Protein AF-A0A3C1GQN6-F1 (afdb_monomer)

Solvent-accessible surface area (backbone atoms only — not comparable to full-atom values): 10286 Å² total; per-residue (Å²): 132,85,80,75,77,72,62,65,29,37,38,41,49,55,57,53,68,38,64,49,98,84,69,44,76,40,70,24,60,49,24,45,33,30,44,54,45,51,51,55,47,33,75,78,51,83,49,51,42,34,28,26,13,59,45,19,52,46,48,48,50,54,38,44,76,71,75,47,78,82,68,42,66,30,19,59,24,88,48,62,57,24,31,24,43,48,45,46,71,74,45,96,59,57,34,24,35,37,31,34,38,72,59,52,39,68,46,42,46,50,34,21,46,78,49,61,22,44,63,46,85,43,67,17,64,66,79,66,70,87,43,92,92,37,66,72,44,42,50,53,52,49,54,50,42,52,50,36,52,53,53,37,51,38,53,70,79,54,61,66,90,84,49,71,55,69,86,78,51,52,74,64,49,32,61,46,61,84,65,77,57,70,82,82,78,131

Foldseek 3Di:
DPDPDDAQEEEFEAPDWDADPVRATAHDPQSVLLLVLRLVVCVVPPHAYEYFELCRQRSVLVNVVVVDDNHHYFNQDDDLLQRLQSSVLRDVAQEHAYEGAPLLVVQNQVSNVVSNYHYDYRHGDDSADDDPVDVVSVVVVVVSNVVSVVVSVCCVPPNDPPRDHNVVADNVSRVDRPDHDDNPDD

Nearest PDB structures (foldseek):
  3h0e-assembly1_A  TM=4.592E-01  e=2.647E+00  Homo sapiens
  5hfj-assembly1_A  TM=4.038E-01  e=4.747E+00  Helicobacter pylori 26695
  3mii-assembly1_B  TM=2.517E-01  e=2.647E+00  Saccharomyces cerevisiae S288C

Radius of gyration: 16.43 Å; Cα contacts (8 Å, |Δi|>4): 318; chains: 1; bounding box: 42×45×48 Å

Structure (mmCIF, N/CA/C/O backbone):
data_AF-A0A3C1GQN6-F1
#
_entry.id   AF-A0A3C1GQN6-F1
#
loop_
_atom_site.group_PDB
_atom_site.id
_atom_site.type_symbol
_atom_site.label_atom_id
_atom_site.label_alt_id
_atom_site.label_comp_id
_atom_site.label_asym_id
_atom_site.label_entity_id
_atom_site.label_seq_id
_atom_site.pdbx_PDB_ins_code
_atom_site.Cartn_x
_atom_site.Cartn_y
_atom_site.Cartn_z
_atom_site.occupancy
_atom_site.B_iso_or_equiv
_atom_site.auth_seq_id
_atom_site.auth_comp_id
_atom_site.auth_asym_id
_atom_site.auth_atom_id
_atom_site.pdbx_PDB_model_num
ATOM 1 N N . SER A 1 1 ? -24.753 -20.273 0.832 1.00 42.28 1 SER A N 1
ATOM 2 C CA . SER A 1 1 ? -23.690 -19.438 0.242 1.00 42.28 1 SER A CA 1
ATOM 3 C C . SER A 1 1 ? -23.552 -18.173 1.061 1.00 42.28 1 SER A C 1
ATOM 5 O O . SER A 1 1 ? -24.495 -17.396 1.089 1.00 42.28 1 SER A O 1
ATOM 7 N N . ALA A 1 2 ? -22.459 -17.989 1.804 1.00 47.31 2 ALA A N 1
ATOM 8 C CA . ALA A 1 2 ? -22.249 -16.736 2.527 1.00 47.31 2 ALA A CA 1
ATOM 9 C C . ALA A 1 2 ? -21.956 -15.634 1.501 1.00 47.31 2 ALA A C 1
ATOM 11 O O . ALA A 1 2 ? -20.940 -15.690 0.807 1.00 47.31 2 ALA A O 1
ATOM 12 N N . ILE A 1 3 ? -22.872 -14.675 1.366 1.00 52.06 3 ILE A N 1
ATOM 13 C CA . ILE A 1 3 ? -22.652 -13.460 0.582 1.00 52.06 3 ILE A CA 1
ATOM 14 C C . ILE A 1 3 ? -21.441 -12.769 1.212 1.00 52.06 3 ILE A C 1
ATOM 16 O O . ILE A 1 3 ? -21.484 -12.355 2.368 1.00 52.06 3 ILE A O 1
ATOM 20 N N . SER A 1 4 ? -20.324 -12.713 0.487 1.00 70.25 4 SER A N 1
ATOM 21 C CA . SER A 1 4 ? -19.181 -11.916 0.920 1.00 70.25 4 SER A CA 1
ATOM 22 C C . SER A 1 4 ? -19.633 -10.464 0.988 1.00 70.25 4 SER A C 1
ATOM 24 O O . SER A 1 4 ? -20.054 -9.931 -0.035 1.00 70.25 4 SER A O 1
ATOM 26 N N . SER A 1 5 ? -19.500 -9.814 2.146 1.00 85.75 5 SER A N 1
ATOM 27 C CA . SER A 1 5 ? -19.665 -8.361 2.237 1.00 85.75 5 SER A CA 1
ATOM 28 C C . SER A 1 5 ? -18.766 -7.669 1.200 1.00 85.75 5 SER A C 1
ATOM 30 O O . SER A 1 5 ? -17.681 -8.192 0.910 1.00 85.75 5 SER A O 1
ATOM 32 N N . PRO A 1 6 ? -19.191 -6.552 0.588 1.00 92.50 6 PRO A N 1
ATOM 33 C CA . PRO A 1 6 ? -18.341 -5.796 -0.326 1.00 92.50 6 PRO A CA 1
ATOM 34 C C . PRO A 1 6 ? -17.170 -5.139 0.430 1.00 92.50 6 PRO A C 1
ATOM 36 O O . PRO A 1 6 ? -17.280 -4.910 1.638 1.00 92.50 6 PRO A O 1
ATOM 39 N N . PRO A 1 7 ? -16.040 -4.847 -0.239 1.00 96.88 7 PRO A N 1
ATOM 40 C CA . PRO A 1 7 ? -14.980 -4.033 0.348 1.00 96.88 7 PRO A CA 1
ATOM 41 C C . PRO A 1 7 ? -15.478 -2.638 0.751 1.00 96.88 7 PRO A C 1
ATOM 43 O O . PRO A 1 7 ? -16.243 -2.027 0.011 1.00 96.88 7 PRO A O 1
ATOM 46 N N . THR A 1 8 ? -15.023 -2.120 1.895 1.00 97.19 8 THR A N 1
ATOM 47 C CA . THR A 1 8 ? -15.496 -0.837 2.459 1.00 97.19 8 THR A CA 1
ATOM 48 C C . THR A 1 8 ? -14.436 0.262 2.505 1.00 97.19 8 THR A C 1
ATOM 50 O O . THR A 1 8 ? -14.734 1.371 2.930 1.00 97.19 8 THR A O 1
ATOM 53 N N . ALA A 1 9 ? -13.194 -0.039 2.124 1.00 98.12 9 ALA A N 1
ATOM 54 C CA . ALA A 1 9 ? -12.082 0.908 2.105 1.00 98.12 9 ALA A CA 1
ATOM 55 C C . ALA A 1 9 ? -10.994 0.449 1.128 1.00 98.12 9 ALA A C 1
ATOM 57 O O . ALA A 1 9 ? -10.884 -0.748 0.830 1.00 98.12 9 ALA A O 1
ATOM 58 N N . TYR A 1 10 ? -10.154 1.387 0.700 1.00 98.69 10 TYR A N 1
ATOM 59 C CA . TYR A 1 10 ? -8.871 1.109 0.063 1.00 98.69 10 TYR A CA 1
ATOM 60 C C . TYR A 1 10 ? -7.772 1.109 1.121 1.00 98.69 10 TYR A C 1
ATOM 62 O O . TYR A 1 10 ? -7.696 2.028 1.926 1.00 98.69 10 TYR A O 1
ATOM 70 N N . VAL A 1 11 ? -6.898 0.106 1.116 1.00 98.69 11 VAL A N 1
ATOM 71 C CA . VAL A 1 11 ? -5.674 0.101 1.925 1.00 98.69 11 VAL A CA 1
ATOM 72 C C . VAL A 1 11 ? -4.472 0.133 0.991 1.00 98.69 11 VAL A C 1
ATOM 74 O O . VAL A 1 11 ? -4.250 -0.817 0.238 1.00 98.69 11 VAL A O 1
ATOM 77 N N . VAL A 1 12 ? -3.693 1.211 1.036 1.00 98.75 12 VAL A N 1
ATOM 78 C CA . VAL A 1 12 ? -2.525 1.442 0.177 1.00 98.75 12 VAL A CA 1
ATOM 79 C C . VAL A 1 12 ? -1.250 1.171 0.961 1.00 98.75 12 VAL A C 1
ATOM 81 O O . VAL A 1 12 ? -0.988 1.815 1.975 1.00 98.75 12 VAL A O 1
ATOM 84 N N . LEU A 1 13 ? -0.443 0.221 0.484 1.00 98.44 13 LEU A N 1
ATOM 85 C CA . LEU A 1 13 ? 0.847 -0.094 1.099 1.00 98.44 13 LEU A CA 1
ATOM 86 C C . LEU A 1 13 ? 1.989 0.685 0.444 1.00 98.44 13 LEU A C 1
ATOM 88 O O . LEU A 1 13 ? 2.066 0.747 -0.786 1.00 98.44 13 LEU A O 1
ATOM 92 N N . GLY A 1 14 ? 2.952 1.142 1.243 1.00 95.31 14 GLY A N 1
ATOM 93 C CA . GLY A 1 14 ? 4.220 1.701 0.761 1.00 95.31 14 GLY A CA 1
ATOM 94 C C . GLY A 1 14 ? 5.055 0.722 -0.080 1.00 95.31 14 GLY A C 1
ATOM 95 O O . GLY A 1 14 ? 5.077 -0.492 0.163 1.00 95.31 14 GLY A O 1
ATOM 96 N N . GLY A 1 15 ? 5.682 1.227 -1.145 1.00 93.25 15 GLY A N 1
ATOM 97 C CA . GLY A 1 15 ? 6.581 0.498 -2.052 1.00 93.25 15 GLY A CA 1
ATOM 98 C C . GLY A 1 15 ? 8.032 0.992 -2.009 1.00 93.25 15 GLY A C 1
ATOM 99 O O . GLY A 1 15 ? 8.830 0.590 -2.858 1.00 93.25 15 GLY A O 1
ATOM 100 N N . GLY A 1 16 ? 8.368 1.847 -1.042 1.00 93.94 16 GLY A N 1
ATOM 101 C CA . GLY A 1 16 ? 9.646 2.532 -0.899 1.00 93.94 16 GLY A CA 1
ATOM 102 C C . GLY A 1 16 ? 9.609 4.015 -1.280 1.00 93.94 16 GLY A C 1
ATOM 103 O O . GLY A 1 16 ? 8.732 4.495 -2.006 1.00 93.94 16 GLY A O 1
ATOM 104 N N . LEU A 1 17 ? 10.619 4.727 -0.794 1.00 94.31 17 LEU A N 1
ATOM 105 C CA . LEU A 1 17 ? 10.925 6.119 -1.114 1.00 94.31 17 LEU A CA 1
ATOM 106 C C . LEU A 1 17 ? 12.261 6.172 -1.858 1.00 94.31 17 LEU A C 1
ATOM 108 O O . LEU A 1 17 ? 13.041 5.217 -1.827 1.00 94.31 17 LEU A O 1
ATOM 112 N N . THR A 1 18 ? 12.512 7.278 -2.537 1.00 95.31 18 THR A N 1
ATOM 113 C CA . THR A 1 18 ? 13.798 7.596 -3.165 1.00 95.31 18 THR A CA 1
ATOM 114 C C . THR A 1 18 ? 14.109 9.067 -2.931 1.00 95.31 18 THR A C 1
ATOM 116 O O . THR A 1 18 ? 13.249 9.802 -2.455 1.00 95.31 18 THR A O 1
ATOM 119 N N . ASN A 1 19 ? 15.315 9.498 -3.278 1.00 94.88 19 ASN A N 1
ATOM 120 C CA . ASN A 1 19 ? 15.630 10.917 -3.355 1.00 94.88 19 ASN A CA 1
ATOM 121 C C . ASN A 1 19 ? 15.470 11.410 -4.796 1.00 94.88 19 ASN A C 1
ATOM 123 O O . ASN A 1 19 ? 15.771 10.667 -5.736 1.00 94.88 19 ASN A O 1
ATOM 127 N N . ASP A 1 20 ? 14.986 12.638 -4.957 1.00 92.12 20 ASP A N 1
ATOM 128 C CA . ASP A 1 20 ? 15.033 13.363 -6.224 1.00 92.12 20 ASP A CA 1
ATOM 129 C C . ASP A 1 20 ? 16.432 13.966 -6.478 1.00 92.12 20 ASP A C 1
ATOM 131 O O . ASP A 1 20 ? 17.374 13.779 -5.700 1.00 92.12 20 ASP A O 1
ATOM 135 N N . ASN A 1 21 ? 16.574 14.721 -7.571 1.00 91.94 21 ASN A N 1
ATOM 136 C CA . ASN A 1 21 ? 17.836 15.379 -7.933 1.00 91.94 21 ASN A CA 1
ATOM 137 C C . ASN A 1 21 ? 18.278 16.452 -6.918 1.00 91.94 21 ASN A C 1
ATOM 139 O O . ASN A 1 21 ? 19.459 16.785 -6.860 1.00 91.94 21 ASN A O 1
ATOM 143 N N . ASN A 1 22 ? 17.351 16.966 -6.105 1.00 92.69 22 ASN A N 1
ATOM 144 C CA . ASN A 1 22 ? 17.591 17.949 -5.049 1.00 92.69 22 ASN A CA 1
ATOM 145 C C . ASN A 1 22 ? 17.782 17.284 -3.673 1.00 92.69 22 ASN A C 1
ATOM 147 O O . ASN A 1 22 ? 17.750 17.959 -2.640 1.00 92.69 22 ASN A O 1
ATOM 151 N N . ASN A 1 23 ? 17.978 15.961 -3.656 1.00 91.12 23 ASN A N 1
ATOM 152 C CA . ASN A 1 23 ? 18.120 15.133 -2.466 1.00 91.12 23 ASN A CA 1
ATOM 153 C C . ASN A 1 23 ? 16.907 15.187 -1.512 1.00 91.12 23 ASN A C 1
ATOM 155 O O . ASN A 1 23 ? 17.047 14.946 -0.311 1.00 91.12 23 ASN A O 1
ATOM 159 N N . GLN A 1 24 ? 15.719 15.496 -2.037 1.00 91.75 24 GLN A N 1
ATOM 160 C CA . GLN A 1 24 ? 14.459 15.463 -1.300 1.00 91.75 24 GLN A CA 1
ATOM 161 C C . GLN A 1 24 ? 13.826 14.081 -1.381 1.00 91.75 24 GLN A C 1
ATOM 163 O O . GLN A 1 24 ? 13.809 13.447 -2.435 1.00 91.75 24 GLN A O 1
ATOM 168 N N . ILE A 1 25 ? 13.277 13.620 -0.258 1.00 93.38 25 ILE A N 1
ATOM 169 C CA . ILE A 1 25 ? 12.608 12.322 -0.182 1.00 93.38 25 ILE A CA 1
ATOM 170 C C . ILE A 1 25 ? 11.278 12.404 -0.936 1.00 93.38 25 ILE A C 1
ATOM 172 O O . ILE A 1 25 ? 10.398 13.179 -0.560 1.00 93.38 25 ILE A O 1
ATOM 176 N N . VAL A 1 26 ? 11.118 11.554 -1.946 1.00 95.06 26 VAL A N 1
ATOM 177 C CA . VAL A 1 26 ? 9.934 11.443 -2.805 1.00 95.06 26 VAL A CA 1
ATOM 178 C C . VAL A 1 26 ? 9.472 9.988 -2.936 1.00 95.06 26 VAL A C 1
ATOM 180 O O . VAL A 1 26 ? 10.186 9.040 -2.589 1.00 95.06 26 VAL A O 1
ATOM 183 N N . LEU A 1 27 ? 8.256 9.789 -3.454 1.00 96.81 27 LEU A N 1
ATOM 184 C CA . LEU A 1 27 ? 7.764 8.457 -3.803 1.00 96.81 27 LEU A CA 1
ATOM 185 C C . LEU A 1 27 ? 8.653 7.840 -4.885 1.00 96.81 27 LEU A C 1
ATOM 187 O O . LEU A 1 27 ? 8.898 8.450 -5.924 1.00 96.81 27 LEU A O 1
ATOM 191 N N . ASN A 1 28 ? 9.092 6.596 -4.681 1.00 96.69 28 ASN A N 1
ATOM 192 C CA . ASN A 1 28 ? 9.652 5.838 -5.794 1.00 96.69 28 ASN A CA 1
ATOM 193 C C . ASN A 1 28 ? 8.535 5.421 -6.769 1.00 96.69 28 ASN A C 1
ATOM 195 O O . ASN A 1 28 ? 7.342 5.530 -6.476 1.00 96.69 28 ASN A O 1
ATOM 199 N N . SER A 1 29 ? 8.919 4.867 -7.916 1.00 96.88 29 SER A N 1
ATOM 200 C CA . SER A 1 29 ? 7.965 4.462 -8.953 1.00 96.88 29 SER A CA 1
ATOM 201 C C . SER A 1 29 ? 6.953 3.398 -8.501 1.00 96.88 29 SER A C 1
ATOM 203 O O . SER A 1 29 ? 5.823 3.390 -8.980 1.00 96.88 29 SER A O 1
ATOM 205 N N . TYR A 1 30 ? 7.296 2.522 -7.549 1.00 97.31 30 TYR A N 1
ATOM 206 C CA . TYR A 1 30 ? 6.340 1.553 -7.001 1.00 97.31 30 TYR A CA 1
ATOM 207 C C . TYR A 1 30 ? 5.273 2.234 -6.147 1.00 97.31 30 TYR A C 1
ATOM 209 O O . TYR A 1 30 ? 4.092 1.919 -6.288 1.00 97.31 30 TYR A O 1
ATOM 217 N N . SER A 1 31 ? 5.674 3.134 -5.249 1.00 97.94 31 SER A N 1
ATOM 218 C CA . SER A 1 31 ? 4.740 3.862 -4.389 1.00 97.94 31 SER A CA 1
ATOM 219 C C . SER A 1 31 ? 3.878 4.831 -5.198 1.00 97.94 31 SER A C 1
ATOM 221 O O . SER A 1 31 ? 2.673 4.888 -4.969 1.00 97.94 31 SER 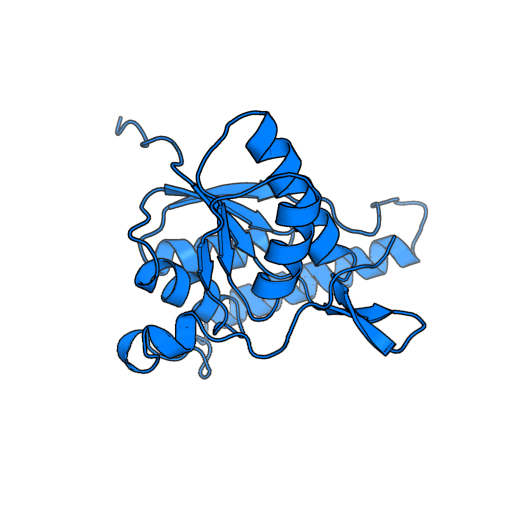A O 1
ATOM 223 N N . LEU A 1 32 ? 4.456 5.506 -6.198 1.00 98.25 32 LEU A N 1
ATOM 224 C CA . LEU A 1 32 ? 3.718 6.374 -7.117 1.00 98.25 32 LEU A CA 1
ATOM 225 C C . LEU A 1 32 ? 2.629 5.602 -7.876 1.00 98.25 32 LEU A C 1
ATOM 227 O O . LEU A 1 32 ? 1.467 5.996 -7.843 1.00 98.25 32 LEU A O 1
ATOM 231 N N . ASN A 1 33 ? 2.963 4.450 -8.469 1.00 98.50 33 ASN A N 1
ATOM 232 C CA . ASN A 1 33 ? 1.977 3.619 -9.168 1.00 98.50 33 ASN A CA 1
ATOM 233 C C . ASN A 1 33 ? 0.831 3.172 -8.243 1.00 98.50 33 ASN A C 1
ATOM 235 O O . ASN A 1 33 ? -0.313 3.035 -8.681 1.00 98.50 33 ASN A O 1
ATOM 239 N N . ARG A 1 34 ? 1.114 2.933 -6.956 1.00 98.56 34 ARG A N 1
ATOM 240 C CA . ARG A 1 34 ? 0.093 2.570 -5.959 1.00 98.56 34 ARG A CA 1
ATOM 241 C C . ARG A 1 34 ? -0.796 3.758 -5.593 1.00 98.56 34 ARG A C 1
ATOM 243 O O . ARG A 1 34 ? -2.002 3.562 -5.486 1.00 98.56 34 ARG A O 1
ATOM 250 N N . ALA A 1 35 ? -0.231 4.958 -5.464 1.00 98.50 35 ALA A N 1
ATOM 251 C CA . ALA A 1 35 ? -0.992 6.189 -5.249 1.00 98.50 35 ALA A CA 1
ATOM 252 C C . ALA A 1 35 ? -1.922 6.483 -6.439 1.00 98.50 35 ALA A C 1
ATOM 254 O O . ALA A 1 35 ? -3.120 6.665 -6.251 1.00 98.50 35 ALA A O 1
ATOM 255 N N . GLN A 1 36 ? -1.408 6.385 -7.669 1.00 98.62 36 GLN A N 1
ATOM 256 C CA . GLN A 1 36 ? -2.195 6.535 -8.900 1.00 98.62 36 GLN A CA 1
ATOM 257 C C . GLN A 1 36 ? -3.323 5.499 -9.005 1.00 98.62 36 GLN A C 1
ATOM 259 O O . GLN A 1 36 ? -4.443 5.835 -9.376 1.00 98.62 36 GLN A O 1
ATOM 264 N N . THR A 1 37 ? -3.049 4.243 -8.636 1.00 98.75 37 THR A N 1
ATOM 265 C CA . THR A 1 37 ? -4.072 3.182 -8.606 1.00 98.75 37 THR A CA 1
ATOM 266 C C . THR A 1 37 ? -5.166 3.493 -7.583 1.00 98.75 37 THR A C 1
ATOM 268 O O . THR A 1 37 ? -6.343 3.278 -7.863 1.00 98.75 37 THR A O 1
ATOM 271 N N . ALA A 1 38 ? -4.792 4.006 -6.407 1.00 98.62 38 ALA A N 1
ATOM 272 C CA . ALA A 1 38 ? -5.747 4.414 -5.383 1.00 98.62 38 ALA A CA 1
ATOM 273 C C . ALA A 1 38 ? -6.604 5.598 -5.844 1.00 98.62 38 ALA A C 1
ATOM 275 O O . ALA A 1 38 ? -7.813 5.569 -5.646 1.00 98.62 38 ALA A O 1
ATOM 276 N N . ALA A 1 39 ? -6.000 6.588 -6.506 1.0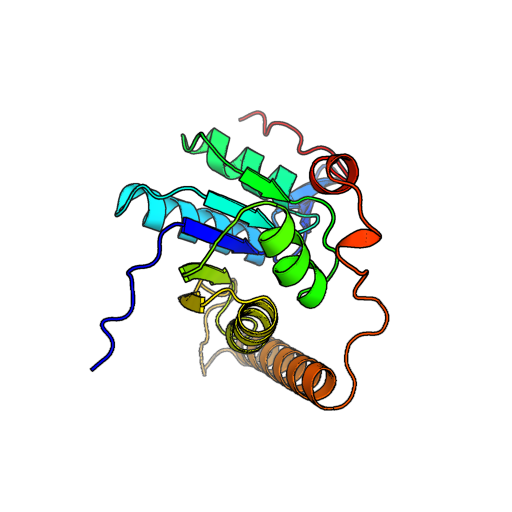0 98.56 39 ALA A N 1
ATOM 277 C CA . ALA A 1 39 ? -6.717 7.741 -7.035 1.00 98.56 39 ALA A CA 1
ATOM 278 C C . ALA A 1 39 ? -7.729 7.354 -8.116 1.00 98.56 39 ALA A C 1
ATOM 280 O O . ALA A 1 39 ? -8.900 7.710 -8.012 1.00 98.56 39 ALA A O 1
ATOM 281 N N . ALA A 1 40 ? -7.314 6.551 -9.100 1.00 98.50 40 ALA A N 1
ATOM 282 C CA . ALA A 1 40 ? -8.218 6.046 -10.131 1.00 98.50 40 ALA A CA 1
ATOM 283 C C . ALA A 1 40 ? -9.410 5.289 -9.519 1.00 98.50 40 ALA A C 1
ATOM 285 O O . ALA A 1 40 ? -10.560 5.586 -9.827 1.00 98.50 40 ALA A O 1
ATOM 286 N N . ALA A 1 41 ? -9.146 4.375 -8.580 1.00 98.31 41 ALA A N 1
ATOM 287 C CA . ALA A 1 41 ? -10.204 3.612 -7.925 1.00 98.31 41 ALA A CA 1
ATOM 288 C C . ALA A 1 41 ? -11.118 4.480 -7.046 1.00 98.31 41 ALA A C 1
ATOM 290 O O . ALA A 1 41 ? -12.317 4.224 -6.972 1.00 98.31 41 ALA A O 1
ATOM 291 N N . TYR A 1 42 ? -10.575 5.510 -6.394 1.0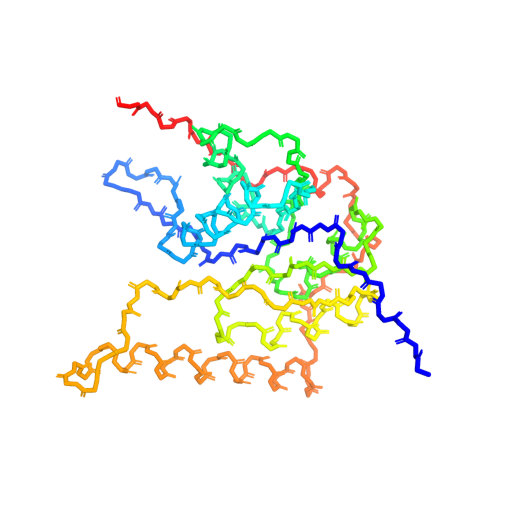0 98.19 42 TYR A N 1
ATOM 292 C CA . TYR A 1 42 ? -11.358 6.463 -5.611 1.00 98.19 42 TYR A CA 1
ATOM 293 C C . TYR A 1 42 ? -12.321 7.268 -6.486 1.00 98.19 42 TYR A C 1
ATOM 295 O O . TYR A 1 42 ? -13.469 7.457 -6.094 1.00 98.19 42 TYR A O 1
ATOM 303 N N . HIS A 1 43 ? -11.891 7.703 -7.674 1.00 96.88 43 HIS A N 1
ATOM 304 C CA . HIS A 1 43 ? -12.770 8.405 -8.610 1.00 96.88 43 HIS A CA 1
ATOM 305 C C . HIS A 1 43 ? -13.894 7.510 -9.148 1.00 96.88 43 HIS A C 1
ATOM 307 O O . HIS A 1 43 ? -15.018 7.985 -9.298 1.00 96.88 43 HIS A O 1
ATOM 313 N N . ASP A 1 44 ? -13.617 6.223 -9.380 1.00 96.88 44 ASP A N 1
ATOM 314 C CA . ASP A 1 44 ? -14.631 5.255 -9.819 1.00 96.88 44 ASP A CA 1
ATOM 315 C C . ASP A 1 44 ? -15.614 4.887 -8.692 1.00 96.88 44 ASP A C 1
ATOM 317 O O . ASP A 1 44 ? -16.819 4.747 -8.914 1.00 96.88 44 ASP A O 1
ATOM 321 N N . LEU A 1 45 ? -15.103 4.707 -7.471 1.00 97.25 45 LEU A N 1
ATOM 322 C CA . LEU A 1 45 ? -15.875 4.345 -6.286 1.00 97.25 45 LEU A CA 1
ATOM 323 C C . LEU A 1 45 ? -15.263 5.012 -5.036 1.00 97.25 45 LEU A C 1
ATOM 325 O O . LEU A 1 45 ? -14.316 4.462 -4.459 1.00 97.25 45 LEU A O 1
ATOM 329 N N . PRO A 1 46 ? -15.817 6.153 -4.580 1.00 96.56 46 PRO A N 1
ATOM 330 C CA . PRO A 1 46 ? -15.298 6.907 -3.438 1.00 96.56 46 PRO A CA 1
ATOM 331 C C . PRO A 1 46 ? -15.476 6.164 -2.105 1.00 96.56 46 PRO A C 1
ATOM 333 O O . PRO A 1 46 ? -16.500 6.270 -1.430 1.00 96.56 46 PRO A O 1
ATOM 336 N N . LEU A 1 47 ? -14.458 5.399 -1.709 1.00 97.25 47 LEU A N 1
ATOM 337 C CA . LEU A 1 47 ? -14.350 4.765 -0.391 1.00 97.25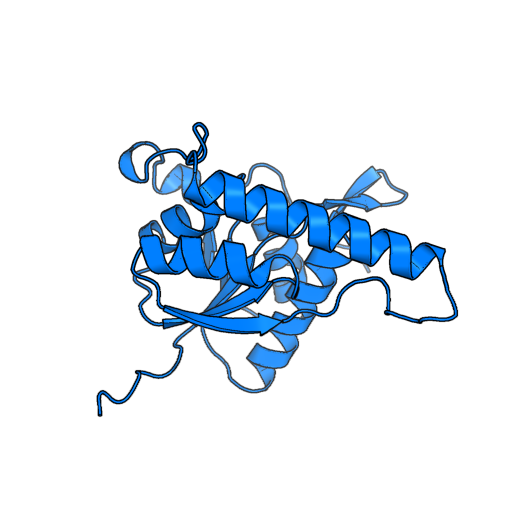 47 LEU A CA 1
ATOM 338 C C . LEU A 1 47 ? -13.220 5.417 0.417 1.00 97.25 47 LEU A C 1
ATOM 340 O O . LEU A 1 47 ? -12.272 5.934 -0.177 1.00 97.25 47 LEU A O 1
ATOM 344 N N . PRO A 1 48 ? -13.254 5.336 1.761 1.00 97.69 48 PRO A N 1
ATOM 345 C CA . PRO A 1 48 ? -12.141 5.769 2.598 1.00 97.69 48 PRO A CA 1
ATOM 346 C C . PRO A 1 48 ? -10.814 5.135 2.165 1.00 97.69 48 PRO A C 1
ATOM 348 O O . PRO A 1 48 ? -10.747 3.927 1.913 1.00 97.69 48 PRO A O 1
ATOM 351 N N . ILE A 1 49 ? -9.753 5.942 2.123 1.00 98.62 49 ILE A N 1
ATOM 352 C CA . ILE A 1 49 ? -8.395 5.483 1.826 1.00 98.62 49 ILE A CA 1
ATOM 353 C C . ILE A 1 49 ? -7.590 5.431 3.122 1.00 98.62 49 ILE A C 1
ATOM 355 O O . ILE A 1 49 ? -7.452 6.427 3.831 1.00 98.62 49 ILE A O 1
ATOM 359 N N . VAL A 1 50 ? -7.028 4.260 3.405 1.00 98.56 50 VAL A N 1
ATOM 360 C CA . VAL A 1 50 ? -6.098 4.018 4.503 1.00 98.56 50 VAL A CA 1
ATOM 361 C C . VAL A 1 50 ? -4.697 3.819 3.941 1.00 98.56 50 VAL A C 1
ATOM 363 O O . VAL A 1 50 ? -4.471 2.948 3.104 1.00 98.56 50 VAL A O 1
ATOM 366 N N . LEU A 1 51 ? -3.742 4.612 4.406 1.00 98.44 51 LEU A N 1
ATOM 367 C CA . LEU A 1 51 ? -2.338 4.542 4.017 1.00 98.44 51 LEU A CA 1
ATOM 368 C C . LEU A 1 51 ? -1.560 3.834 5.123 1.00 98.44 51 LEU A C 1
ATOM 370 O O . LEU A 1 51 ? -1.685 4.218 6.282 1.00 98.44 51 LEU A O 1
ATOM 374 N N . SER A 1 52 ? -0.771 2.815 4.782 1.00 97.88 52 SER A N 1
ATOM 375 C CA . SER A 1 52 ? 0.001 2.044 5.763 1.00 97.88 52 SER A CA 1
ATOM 376 C C . SER A 1 52 ? 1.460 1.884 5.345 1.00 97.88 52 SER A C 1
ATOM 378 O O . SER A 1 52 ? 1.767 1.456 4.223 1.00 97.88 52 SER A O 1
ATOM 380 N N . GLY A 1 53 ? 2.349 2.231 6.275 1.00 96.00 53 GLY A N 1
ATOM 381 C CA . GLY A 1 53 ? 3.798 2.166 6.113 1.00 96.00 53 GLY A CA 1
ATOM 382 C C . GLY A 1 53 ? 4.483 3.496 6.400 1.00 96.00 53 GLY A C 1
ATOM 383 O O . GLY A 1 53 ? 3.854 4.552 6.454 1.00 96.00 53 GLY A O 1
ATOM 384 N N . ALA A 1 54 ? 5.807 3.459 6.525 1.00 93.44 54 ALA A N 1
ATOM 385 C CA . ALA A 1 54 ? 6.627 4.659 6.675 1.00 93.44 54 ALA A CA 1
ATOM 386 C C . ALA A 1 54 ? 6.432 5.670 5.526 1.00 93.44 54 ALA A C 1
ATOM 388 O O . ALA A 1 54 ? 6.674 6.857 5.710 1.00 93.44 54 ALA A O 1
ATOM 389 N N . GLU A 1 55 ? 5.981 5.214 4.357 1.00 95.31 55 GLU A N 1
ATOM 390 C CA . GLU A 1 55 ? 5.718 6.022 3.164 1.00 95.31 55 GLU A CA 1
ATOM 391 C C . GLU A 1 55 ? 4.354 6.727 3.169 1.00 95.31 55 GLU A C 1
ATOM 393 O O . GLU A 1 55 ? 4.110 7.580 2.312 1.00 95.31 55 GLU A O 1
ATOM 398 N N . ALA A 1 56 ? 3.469 6.406 4.118 1.00 96.50 56 ALA A N 1
ATOM 399 C CA . ALA A 1 56 ? 2.119 6.962 4.203 1.00 96.50 56 ALA A CA 1
ATOM 400 C C . ALA A 1 56 ? 2.051 8.507 4.165 1.00 96.50 56 ALA A C 1
ATOM 402 O O . ALA A 1 56 ? 1.157 9.015 3.488 1.00 96.50 56 ALA A O 1
ATOM 403 N N . PRO A 1 57 ? 2.980 9.283 4.764 1.00 95.88 57 PRO A N 1
ATOM 404 C CA . PRO A 1 57 ? 2.970 10.744 4.646 1.00 95.88 57 PRO A CA 1
ATOM 405 C C . PRO A 1 57 ? 3.136 11.246 3.206 1.00 95.88 57 PRO A C 1
ATOM 407 O O . PRO A 1 57 ? 2.446 12.173 2.797 1.00 95.88 57 PRO A O 1
ATOM 410 N N . TRP A 1 58 ? 4.018 10.621 2.420 1.00 97.31 58 TRP A N 1
ATOM 411 C CA . TRP A 1 58 ? 4.259 11.000 1.022 1.00 97.31 58 TRP A CA 1
ATOM 412 C C . TRP A 1 58 ? 3.148 10.513 0.097 1.00 97.31 58 TRP A C 1
ATOM 414 O O . TRP A 1 58 ? 2.764 11.228 -0.822 1.00 97.31 58 TRP A O 1
ATOM 424 N N . LEU A 1 59 ? 2.600 9.319 0.356 1.00 97.69 59 LEU A N 1
ATOM 425 C CA . LEU A 1 59 ? 1.405 8.841 -0.345 1.00 97.69 59 LEU A CA 1
ATOM 426 C C . LEU A 1 59 ? 0.230 9.793 -0.104 1.00 97.69 59 LEU A C 1
ATOM 428 O O . LEU A 1 59 ? -0.496 10.122 -1.036 1.00 97.69 59 LEU A O 1
ATOM 432 N N . GLY A 1 60 ? 0.071 10.246 1.142 1.00 97.19 60 GLY A N 1
ATOM 433 C CA . GLY A 1 60 ? -0.989 11.161 1.532 1.00 97.19 60 GLY A CA 1
ATOM 434 C C . GLY A 1 60 ? -0.836 12.527 0.889 1.00 97.19 60 GLY A C 1
ATOM 435 O O . GLY A 1 60 ? -1.795 13.023 0.312 1.00 97.19 60 GLY A O 1
ATOM 436 N N . GLN A 1 61 ? 0.374 13.090 0.913 1.00 96.50 61 GLN A N 1
ATOM 437 C CA . GLN A 1 61 ? 0.664 14.357 0.245 1.00 96.50 61 GLN A CA 1
ATOM 438 C C . GLN A 1 61 ? 0.328 14.295 -1.249 1.00 96.50 61 GLN A C 1
ATOM 440 O O . GLN A 1 61 ? -0.398 15.153 -1.738 1.00 96.50 61 GLN A O 1
ATOM 445 N N . TRP A 1 62 ? 0.769 13.238 -1.939 1.00 97.44 62 TRP A N 1
ATOM 446 C CA . TRP A 1 62 ? 0.476 13.058 -3.359 1.00 97.44 62 TRP A CA 1
ATOM 447 C C . TRP A 1 62 ? -1.034 12.970 -3.623 1.00 97.44 62 TRP A C 1
ATOM 449 O O . TRP A 1 62 ? -1.538 13.622 -4.527 1.00 97.44 62 TRP A O 1
ATOM 459 N N . LEU A 1 63 ? -1.786 12.204 -2.824 1.00 98.25 63 LEU A N 1
ATOM 460 C CA . LEU A 1 63 ? -3.242 12.074 -2.991 1.00 98.25 63 LEU A CA 1
ATOM 461 C C . LEU A 1 63 ? -3.987 13.393 -2.728 1.00 98.25 63 LEU A C 1
ATOM 463 O O . LEU A 1 63 ? -4.903 13.723 -3.479 1.00 98.25 63 LEU A O 1
ATOM 467 N N . LEU A 1 64 ? -3.567 14.163 -1.720 1.00 97.38 64 LEU A N 1
ATOM 468 C CA . LEU A 1 64 ? -4.125 15.489 -1.425 1.00 97.38 64 LEU A CA 1
ATOM 469 C C . LEU A 1 64 ? -3.889 16.469 -2.581 1.00 97.38 64 LEU A C 1
ATOM 471 O O . LEU A 1 64 ? -4.805 17.176 -2.988 1.00 97.38 64 LEU A O 1
ATOM 475 N N . GLU A 1 65 ? -2.683 16.477 -3.156 1.00 96.44 65 GLU A N 1
ATOM 476 C CA . GLU A 1 65 ? -2.352 17.287 -4.340 1.00 96.44 65 GLU A CA 1
ATOM 477 C C . GLU A 1 65 ? -3.188 16.903 -5.570 1.00 96.44 65 GLU A C 1
ATOM 479 O O . GLU A 1 65 ? -3.419 17.732 -6.444 1.00 96.44 65 GLU A O 1
ATOM 484 N N . HIS A 1 66 ? -3.699 15.670 -5.611 1.00 96.56 66 HIS A N 1
ATOM 485 C CA . HIS A 1 66 ? -4.588 15.173 -6.663 1.00 96.56 66 HIS A CA 1
ATOM 486 C C . HIS A 1 66 ? -6.076 15.243 -6.269 1.00 96.56 66 HIS A C 1
ATOM 488 O O . HIS A 1 66 ? -6.913 14.585 -6.885 1.00 96.56 66 HIS A O 1
ATOM 494 N N . GLY A 1 67 ? -6.422 16.056 -5.262 1.00 96.12 67 GLY A N 1
ATOM 495 C CA . GLY A 1 67 ? -7.805 16.376 -4.900 1.00 96.12 67 GLY A CA 1
ATOM 496 C C . GLY A 1 67 ? -8.533 15.294 -4.101 1.00 96.12 67 GLY A C 1
ATOM 497 O O . GLY A 1 67 ? -9.763 15.243 -4.131 1.00 96.12 67 GLY A O 1
ATOM 498 N N . ILE A 1 68 ? -7.802 14.411 -3.415 1.00 97.62 68 ILE A N 1
ATOM 499 C CA . ILE A 1 68 ? -8.378 13.332 -2.605 1.00 97.62 68 ILE A CA 1
ATOM 500 C C . ILE A 1 68 ? -8.132 13.602 -1.121 1.00 97.62 68 ILE A C 1
ATOM 502 O O . ILE A 1 68 ? -7.035 13.392 -0.601 1.00 97.62 68 ILE A O 1
ATOM 506 N N . ASP A 1 69 ? -9.199 14.007 -0.436 1.00 93.88 69 ASP A N 1
ATOM 507 C CA . ASP A 1 69 ? -9.208 14.317 0.993 1.00 93.88 69 ASP A CA 1
ATOM 508 C C . ASP A 1 69 ? -9.683 13.133 1.860 1.00 93.88 69 ASP A C 1
ATOM 510 O O . ASP A 1 69 ? -10.050 12.060 1.378 1.00 93.88 69 ASP A O 1
ATOM 514 N N . GLY A 1 70 ? -9.696 13.323 3.186 1.00 90.38 70 GLY A N 1
ATOM 515 C CA . GLY A 1 70 ? -10.26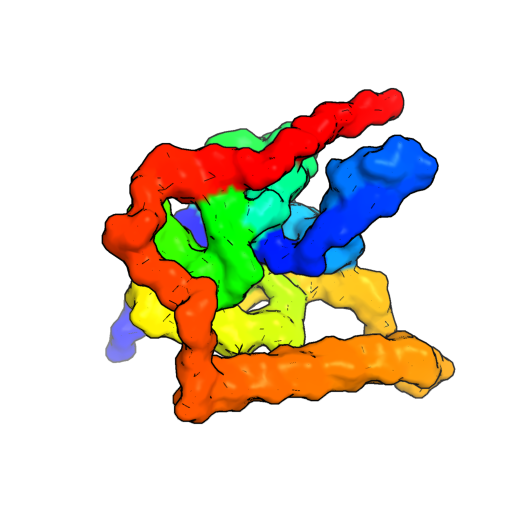2 12.345 4.128 1.00 90.38 70 GLY A CA 1
ATOM 516 C C . GLY A 1 70 ? -9.407 11.088 4.334 1.00 90.38 70 GLY A C 1
ATOM 517 O O . GLY A 1 70 ? -9.922 10.040 4.729 1.00 90.38 70 GLY A O 1
ATOM 518 N N . LEU A 1 71 ? -8.104 11.186 4.066 1.00 96.69 71 LEU A N 1
ATOM 519 C CA . LEU A 1 71 ? -7.147 10.087 4.176 1.00 96.69 71 LEU A CA 1
ATOM 520 C C . LEU A 1 71 ? -6.919 9.674 5.638 1.00 96.69 71 LEU A C 1
ATOM 522 O O . LEU A 1 71 ? -6.779 10.512 6.531 1.00 96.69 71 LEU A O 1
ATOM 526 N N . ILE A 1 72 ? -6.816 8.368 5.881 1.00 96.88 72 ILE A N 1
ATOM 527 C CA . ILE A 1 72 ? -6.459 7.811 7.187 1.00 96.88 72 ILE A CA 1
ATOM 528 C C . ILE A 1 72 ? -5.043 7.247 7.107 1.00 96.88 72 ILE A C 1
ATOM 530 O O . ILE A 1 72 ? -4.810 6.264 6.414 1.00 96.88 72 ILE A O 1
ATOM 534 N N . SER A 1 73 ? -4.102 7.809 7.860 1.00 95.69 73 SER A N 1
ATOM 535 C CA . SER A 1 73 ? -2.714 7.330 7.843 1.00 95.69 73 SER A CA 1
ATOM 536 C C . SER A 1 73 ? -2.352 6.471 9.055 1.00 95.69 73 SER A C 1
ATOM 538 O O . SER A 1 73 ? -2.753 6.743 10.192 1.00 95.69 73 SER A O 1
ATOM 540 N N . GLU A 1 74 ? -1.544 5.451 8.781 1.00 96.00 74 GLU A N 1
ATOM 541 C CA . GLU A 1 74 ? -0.780 4.628 9.709 1.00 96.00 74 GLU A CA 1
ATOM 542 C C . GLU A 1 74 ? 0.698 4.694 9.280 1.00 96.00 74 GLU A C 1
ATOM 544 O O . GLU A 1 74 ? 1.081 4.171 8.236 1.00 96.00 74 GLU A O 1
ATOM 549 N N . ASN A 1 75 ? 1.520 5.377 10.077 1.00 95.44 75 ASN A N 1
ATOM 550 C CA . ASN A 1 75 ? 2.872 5.815 9.712 1.00 95.44 75 ASN A CA 1
ATOM 551 C C . ASN A 1 75 ? 3.999 5.006 10.393 1.00 95.44 75 ASN A C 1
ATOM 553 O O . ASN A 1 75 ? 5.185 5.299 10.208 1.00 95.44 75 ASN A O 1
ATOM 557 N N . ALA A 1 76 ? 3.660 4.025 11.233 1.00 94.06 76 ALA A N 1
ATOM 558 C CA . ALA A 1 76 ? 4.602 3.347 12.120 1.00 94.06 76 ALA A CA 1
ATOM 559 C C . ALA A 1 76 ? 5.220 2.085 11.514 1.00 94.06 76 ALA A C 1
ATOM 561 O O . ALA A 1 76 ? 6.339 1.719 11.914 1.00 94.06 76 ALA A O 1
ATOM 562 N N . SER A 1 77 ? 4.491 1.408 10.626 1.00 95.44 77 SER A N 1
ATOM 563 C CA . SER A 1 77 ? 4.866 0.118 10.049 1.00 95.44 77 SER A CA 1
ATOM 564 C C . SER A 1 77 ? 6.140 0.177 9.208 1.00 95.44 77 SER A C 1
ATOM 566 O O . SER A 1 77 ? 6.317 1.054 8.365 1.00 95.44 77 SER A O 1
ATOM 568 N N . MET A 1 78 ? 7.022 -0.803 9.413 1.00 93.12 78 MET A N 1
ATOM 569 C CA . MET A 1 78 ? 8.301 -0.948 8.699 1.00 93.12 78 MET A CA 1
ATOM 570 C C . MET A 1 78 ? 8.385 -2.224 7.862 1.00 93.12 78 MET A C 1
ATOM 572 O O . MET A 1 78 ? 9.375 -2.471 7.174 1.00 93.12 78 MET A O 1
ATOM 576 N N . ASN A 1 79 ? 7.378 -3.085 7.959 1.00 94.31 79 ASN A N 1
ATOM 577 C CA . ASN A 1 79 ? 7.311 -4.344 7.241 1.00 94.31 79 ASN A CA 1
ATOM 578 C C . ASN A 1 79 ? 5.850 -4.746 7.008 1.00 94.31 79 ASN A C 1
ATOM 580 O O . ASN A 1 79 ? 4.920 -4.187 7.579 1.00 94.31 79 ASN A O 1
ATOM 584 N N . THR A 1 80 ? 5.643 -5.747 6.158 1.00 95.50 80 THR A N 1
ATOM 585 C CA . THR A 1 80 ? 4.299 -6.181 5.750 1.00 95.50 80 THR A CA 1
ATOM 586 C C . THR A 1 80 ? 3.473 -6.771 6.893 1.00 95.50 80 THR A C 1
ATOM 588 O O . THR A 1 80 ? 2.248 -6.691 6.841 1.00 95.50 80 THR A O 1
ATOM 591 N N . CYS A 1 81 ? 4.111 -7.379 7.899 1.00 96.19 81 CYS A N 1
ATOM 592 C CA . CYS A 1 81 ? 3.399 -7.894 9.067 1.00 96.19 81 CYS A CA 1
ATOM 593 C C . CYS A 1 81 ? 2.846 -6.738 9.912 1.00 96.19 81 CYS A C 1
ATOM 595 O O . CYS A 1 81 ? 1.665 -6.740 10.261 1.00 96.19 81 CYS A O 1
ATOM 597 N N . GLU A 1 82 ? 3.668 -5.715 10.151 1.00 96.88 82 GLU A N 1
ATOM 598 C CA . GLU A 1 82 ? 3.253 -4.488 10.830 1.00 96.88 82 GLU A CA 1
ATOM 599 C C . GLU A 1 82 ? 2.172 -3.747 10.049 1.00 96.88 82 GLU A C 1
ATOM 601 O O . GLU A 1 82 ? 1.164 -3.407 10.655 1.00 96.88 82 GLU A O 1
ATOM 606 N N . ASN A 1 83 ? 2.296 -3.621 8.718 1.00 97.62 83 ASN A N 1
ATOM 607 C CA . ASN A 1 83 ? 1.272 -2.963 7.895 1.00 97.62 83 ASN A CA 1
ATOM 608 C C . ASN A 1 83 ? -0.125 -3.532 8.179 1.00 97.62 83 ASN A C 1
ATOM 610 O O . ASN A 1 83 ? -1.073 -2.793 8.429 1.00 97.62 83 ASN A O 1
ATOM 614 N N . ALA A 1 84 ? -0.257 -4.861 8.184 1.00 97.31 84 ALA A N 1
ATOM 615 C CA . ALA A 1 84 ? -1.528 -5.520 8.465 1.00 97.31 84 ALA A CA 1
ATOM 616 C C . ALA A 1 84 ? -1.999 -5.291 9.910 1.00 97.31 84 ALA A C 1
ATOM 618 O O . ALA A 1 84 ? -3.153 -4.929 10.146 1.00 97.31 84 ALA A O 1
ATOM 619 N N . ARG A 1 85 ? -1.101 -5.489 10.878 1.00 96.62 85 ARG A N 1
ATOM 620 C CA . ARG A 1 85 ? -1.407 -5.412 12.310 1.00 96.62 85 ARG A CA 1
ATOM 621 C C . ARG A 1 85 ? -1.772 -4.000 12.757 1.00 96.62 85 ARG A C 1
ATOM 623 O O . ARG A 1 85 ? -2.736 -3.805 13.494 1.00 96.62 85 ARG A O 1
ATOM 630 N N . PHE A 1 86 ? -1.009 -3.009 12.320 1.00 97.44 86 PHE A N 1
ATOM 631 C CA . PHE A 1 86 ? -1.214 -1.617 12.690 1.00 97.44 86 PHE A CA 1
ATOM 632 C C . PHE A 1 86 ? -2.385 -1.003 11.936 1.00 97.44 86 PHE A C 1
ATOM 634 O O . PHE A 1 86 ? -3.134 -0.242 12.544 1.00 97.44 86 PHE A O 1
ATOM 641 N N . THR A 1 87 ? -2.639 -1.412 10.686 1.00 97.62 87 THR A N 1
ATOM 642 C CA . THR A 1 87 ? -3.896 -1.073 9.999 1.00 97.62 87 THR A CA 1
ATOM 643 C C . THR A 1 87 ? -5.104 -1.580 10.790 1.00 97.62 87 THR A C 1
ATOM 645 O O . THR A 1 87 ? -6.013 -0.799 11.068 1.00 97.62 87 THR A O 1
ATOM 648 N N . ALA A 1 88 ? -5.091 -2.847 11.228 1.00 96.50 88 ALA A N 1
ATOM 649 C CA . ALA A 1 88 ? -6.175 -3.431 12.026 1.00 96.50 88 ALA A CA 1
ATOM 650 C C . ALA A 1 88 ? -6.375 -2.721 13.374 1.00 96.50 88 ALA A C 1
ATOM 652 O O . ALA A 1 88 ? -7.504 -2.560 13.833 1.00 96.50 88 ALA A O 1
ATOM 653 N N . LYS A 1 89 ? -5.286 -2.260 14.004 1.00 95.94 89 LYS A N 1
ATOM 654 C CA . LYS A 1 89 ? -5.359 -1.442 15.221 1.00 95.94 89 LYS A CA 1
ATOM 655 C C . LYS A 1 89 ? -5.911 -0.039 14.948 1.00 95.94 89 LYS A C 1
ATOM 657 O O . LYS A 1 89 ? -6.620 0.511 15.787 1.00 95.94 89 LYS A O 1
ATOM 662 N N . ARG A 1 90 ? -5.547 0.565 13.813 1.00 94.56 90 ARG A N 1
ATOM 663 C CA . ARG A 1 90 ? -5.858 1.961 13.484 1.00 94.56 90 ARG A CA 1
ATOM 664 C C . ARG A 1 90 ? -7.314 2.162 13.077 1.00 94.56 90 ARG A C 1
ATOM 666 O O . ARG A 1 90 ? -7.869 3.218 13.387 1.00 94.56 90 ARG A O 1
ATOM 673 N N . VAL A 1 91 ? -7.901 1.202 12.362 1.00 93.31 91 VAL A N 1
ATOM 674 C CA . VAL A 1 91 ? -9.275 1.271 11.850 1.00 93.31 91 VAL A CA 1
ATOM 675 C C . VAL A 1 91 ? -9.916 -0.119 11.910 1.00 93.31 91 VAL A C 1
ATOM 677 O O . VAL A 1 91 ? -9.310 -1.075 11.423 1.00 93.31 91 VAL A O 1
ATOM 680 N N . PRO A 1 92 ? -11.147 -0.257 12.439 1.00 90.94 92 PRO A N 1
ATOM 681 C CA . PRO A 1 92 ? -11.876 -1.520 12.388 1.00 90.94 92 PRO A CA 1
ATOM 682 C C . PRO A 1 92 ? -12.321 -1.809 10.947 1.00 90.94 92 PRO A C 1
ATOM 684 O O . PRO A 1 92 ? -13.350 -1.325 10.482 1.00 90.94 92 PRO A O 1
ATOM 687 N N . LEU A 1 93 ? -11.518 -2.585 10.220 1.00 92.88 93 LEU A N 1
ATOM 688 C CA . LEU A 1 93 ? -11.776 -2.985 8.837 1.00 92.88 93 LEU A CA 1
ATOM 689 C C . LEU A 1 93 ? -12.035 -4.489 8.770 1.00 92.88 93 LEU A C 1
ATOM 691 O O . LEU A 1 93 ? -11.306 -5.275 9.365 1.00 92.88 93 LEU A O 1
ATOM 695 N N . HIS A 1 94 ? -13.045 -4.898 8.002 1.00 94.00 94 HIS A N 1
ATOM 696 C CA . HIS A 1 94 ? -13.381 -6.316 7.819 1.00 94.00 94 HIS A CA 1
ATOM 697 C C . HIS A 1 94 ? -13.108 -6.809 6.398 1.00 94.00 94 HIS A C 1
ATOM 699 O O . HIS A 1 94 ? -12.623 -7.926 6.221 1.00 94.00 94 HIS A O 1
ATOM 705 N N . HIS A 1 95 ? -13.391 -5.990 5.381 1.00 97.62 95 HIS A N 1
ATOM 706 C CA . HIS A 1 95 ? -13.093 -6.303 3.986 1.00 97.62 95 HIS A CA 1
ATOM 707 C C . HIS A 1 95 ? -12.649 -5.045 3.237 1.00 97.62 95 HIS A C 1
ATOM 709 O O . HIS A 1 95 ? -13.340 -4.032 3.269 1.00 97.62 95 HIS A O 1
ATOM 715 N N . VAL A 1 96 ? -11.503 -5.108 2.561 1.00 98.31 96 VAL A N 1
ATOM 716 C CA . VAL A 1 96 ? -10.892 -3.957 1.876 1.00 98.31 96 VAL A CA 1
ATOM 717 C C . VAL A 1 96 ? -10.432 -4.296 0.464 1.00 98.31 96 VAL A C 1
ATOM 719 O O . VAL A 1 96 ? -10.147 -5.457 0.154 1.00 98.31 96 VAL A O 1
ATOM 722 N N . TYR A 1 97 ? -10.300 -3.273 -0.374 1.00 98.69 97 TYR A N 1
ATOM 723 C CA . TYR A 1 97 ? -9.433 -3.328 -1.542 1.00 98.69 97 TYR A CA 1
ATOM 724 C C . TYR A 1 97 ? -7.998 -3.096 -1.076 1.00 98.69 97 TYR A C 1
ATOM 726 O O . TYR A 1 97 ? -7.674 -2.038 -0.545 1.00 98.69 97 TYR A O 1
ATOM 734 N N . LEU A 1 98 ? -7.133 -4.093 -1.239 1.00 98.81 98 LEU A N 1
ATOM 735 C CA . LEU A 1 98 ? -5.723 -3.981 -0.877 1.00 98.81 98 LEU A CA 1
ATOM 736 C C . LEU A 1 98 ? -4.913 -3.593 -2.115 1.00 98.81 98 LEU A C 1
ATOM 738 O O . LEU A 1 98 ? -4.922 -4.331 -3.102 1.00 98.81 98 LEU A O 1
ATOM 742 N N . ILE A 1 99 ? -4.206 -2.465 -2.039 1.00 98.81 99 ILE A N 1
ATOM 743 C CA . ILE A 1 99 ? -3.428 -1.885 -3.135 1.00 98.81 99 ILE A CA 1
ATOM 744 C C . ILE A 1 99 ? -1.937 -2.107 -2.896 1.00 98.81 99 ILE A C 1
ATOM 746 O O . ILE A 1 99 ? -1.310 -1.535 -2.001 1.00 98.81 99 ILE A O 1
ATOM 750 N N . THR A 1 100 ? -1.353 -2.959 -3.732 1.00 98.56 100 THR A N 1
ATOM 751 C CA . THR A 1 100 ? 0.091 -3.179 -3.834 1.00 98.56 100 THR A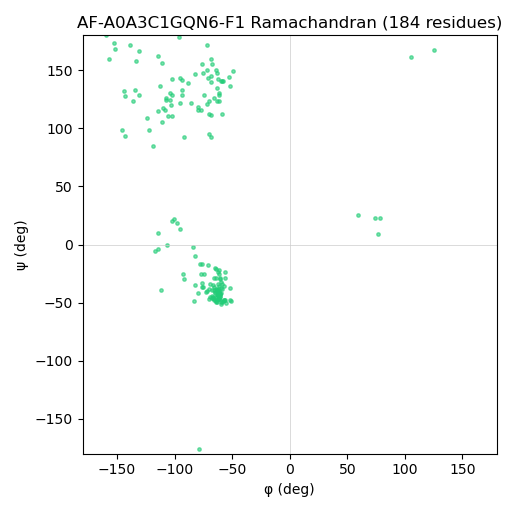 CA 1
ATOM 752 C C . THR A 1 100 ? 0.417 -3.808 -5.191 1.00 98.56 100 THR A C 1
ATOM 754 O O . THR A 1 100 ? -0.478 -4.027 -6.005 1.00 98.56 100 THR A O 1
ATOM 757 N N . ASP A 1 101 ? 1.689 -4.084 -5.474 1.00 97.44 101 ASP A N 1
ATOM 758 C CA . ASP A 1 101 ? 2.067 -4.729 -6.732 1.00 97.44 101 ASP A CA 1
ATOM 759 C C . ASP A 1 101 ? 1.749 -6.235 -6.737 1.00 97.44 101 ASP A C 1
ATOM 761 O O . ASP A 1 101 ? 1.710 -6.894 -5.693 1.00 97.44 101 ASP A O 1
ATOM 765 N N . ARG A 1 102 ? 1.562 -6.797 -7.937 1.00 96.88 102 ARG A N 1
ATOM 766 C CA . ARG A 1 102 ? 1.149 -8.200 -8.124 1.00 96.88 102 ARG A CA 1
ATOM 767 C C . ARG A 1 102 ? 2.060 -9.237 -7.455 1.00 96.88 102 ARG A C 1
ATOM 769 O O . ARG A 1 102 ? 1.577 -10.311 -7.114 1.00 96.88 102 ARG A O 1
ATOM 776 N N . TYR A 1 103 ? 3.357 -8.956 -7.289 1.00 97.31 103 TYR A N 1
ATOM 777 C CA . TYR A 1 103 ? 4.288 -9.908 -6.675 1.00 97.31 103 TYR A CA 1
ATOM 778 C C . TYR A 1 103 ? 4.227 -9.848 -5.150 1.00 97.31 103 TYR A C 1
ATOM 780 O O . TYR A 1 103 ? 4.324 -10.882 -4.496 1.00 97.31 103 TYR A O 1
ATOM 788 N N . HIS A 1 104 ? 4.006 -8.663 -4.581 1.00 97.94 104 HIS A N 1
ATOM 789 C CA . HIS A 1 104 ? 3.835 -8.480 -3.140 1.00 97.94 104 HIS A CA 1
ATOM 790 C C . HIS A 1 104 ? 2.443 -8.908 -2.634 1.00 97.94 104 HIS A C 1
ATOM 792 O O . HIS A 1 104 ? 2.284 -9.284 -1.468 1.00 97.94 104 HIS A O 1
ATOM 798 N N . MET A 1 105 ? 1.433 -8.887 -3.510 1.00 98.31 105 MET A N 1
ATOM 799 C CA . MET A 1 105 ? 0.028 -9.122 -3.169 1.00 98.31 105 MET A CA 1
ATOM 800 C C . MET A 1 105 ? -0.239 -10.412 -2.365 1.00 98.31 105 MET A C 1
ATOM 802 O O . MET A 1 105 ? -0.921 -10.319 -1.343 1.00 98.31 105 MET A O 1
ATOM 806 N N . PRO A 1 106 ? 0.282 -11.606 -2.725 1.00 98.06 106 PRO A N 1
ATOM 807 C CA . PRO A 1 106 ? -0.013 -12.832 -1.973 1.00 98.06 106 PRO A CA 1
ATOM 808 C C . PRO A 1 106 ? 0.439 -12.756 -0.510 1.00 98.06 106 PRO A C 1
ATOM 810 O O . PRO A 1 106 ? -0.305 -13.122 0.404 1.00 98.06 106 PRO A O 1
ATOM 813 N N . ARG A 1 107 ? 1.643 -12.218 -0.283 1.00 97.56 107 ARG A N 1
ATOM 814 C CA . ARG A 1 107 ? 2.217 -12.056 1.053 1.00 97.56 107 ARG A CA 1
ATOM 815 C C . ARG A 1 107 ? 1.441 -11.038 1.872 1.00 97.56 107 ARG A C 1
ATOM 817 O O . ARG A 1 107 ? 1.077 -11.331 3.008 1.00 97.56 107 ARG A O 1
ATOM 824 N N . ALA A 1 108 ? 1.125 -9.890 1.277 1.00 98.12 108 ALA A N 1
ATOM 825 C CA . ALA A 1 108 ? 0.343 -8.849 1.928 1.00 98.12 108 ALA A CA 1
ATOM 826 C C . ALA A 1 108 ? -1.051 -9.355 2.336 1.00 98.12 108 ALA A C 1
ATOM 828 O O . ALA A 1 108 ? -1.411 -9.285 3.508 1.00 98.12 108 ALA A O 1
ATOM 829 N N . ARG A 1 109 ? -1.801 -9.971 1.413 1.00 98.31 109 ARG A N 1
ATOM 830 C CA . ARG A 1 109 ? -3.148 -10.496 1.700 1.00 98.31 109 ARG A CA 1
ATOM 831 C C . ARG A 1 109 ? -3.153 -11.532 2.818 1.00 98.31 109 ARG A C 1
ATOM 833 O O . ARG A 1 109 ? -4.063 -11.512 3.642 1.00 98.31 109 ARG A O 1
ATOM 840 N N . ARG A 1 110 ? -2.139 -12.405 2.884 1.00 97.44 110 ARG A N 1
ATOM 841 C CA . ARG A 1 110 ? -2.000 -13.361 3.994 1.00 97.44 110 ARG A CA 1
ATOM 842 C C . ARG A 1 110 ? -1.834 -12.644 5.332 1.00 97.44 110 ARG A C 1
ATOM 844 O O . ARG A 1 110 ? -2.510 -13.012 6.285 1.00 97.44 110 ARG A O 1
ATOM 851 N N . GLN A 1 111 ? -0.959 -11.640 5.411 1.00 97.50 111 GLN A N 1
ATOM 852 C CA . GLN A 1 111 ? -0.752 -10.891 6.655 1.00 97.50 111 GLN A CA 1
ATOM 853 C C . GLN A 1 111 ? -2.033 -10.161 7.086 1.00 97.50 111 GLN A C 1
ATOM 855 O O . GLN A 1 111 ? -2.397 -10.208 8.257 1.00 97.50 111 GLN A O 1
ATOM 860 N N . PHE A 1 112 ? -2.773 -9.568 6.145 1.00 98.12 112 PHE A N 1
ATOM 861 C CA . PHE A 1 112 ? -4.076 -8.951 6.425 1.00 98.12 112 PHE A CA 1
ATOM 862 C C . PHE A 1 112 ? -5.107 -9.970 6.930 1.00 98.12 112 PHE A C 1
ATOM 864 O O . PHE A 1 112 ? -5.763 -9.722 7.940 1.00 98.12 112 PHE A O 1
ATOM 871 N N . ALA A 1 113 ? -5.183 -11.152 6.310 1.00 97.56 113 ALA A N 1
ATOM 872 C CA . ALA A 1 113 ? -6.088 -12.216 6.740 1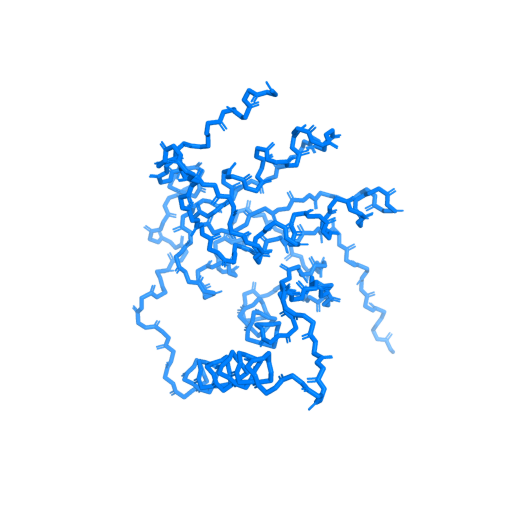.00 97.56 113 ALA A CA 1
ATOM 873 C C . ALA A 1 113 ? -5.779 -12.719 8.162 1.00 97.56 113 ALA A C 1
ATOM 875 O O . ALA A 1 113 ? -6.702 -12.947 8.939 1.00 97.56 113 ALA A O 1
ATOM 876 N N . LEU A 1 114 ? -4.496 -12.829 8.534 1.00 95.75 114 LEU A N 1
ATOM 877 C CA . LEU A 1 114 ? -4.084 -13.176 9.903 1.00 95.75 114 LEU A CA 1
ATOM 878 C C . LEU A 1 114 ? -4.495 -12.130 10.949 1.00 95.75 114 LEU A C 1
ATOM 880 O O . LEU A 1 114 ? -4.586 -12.460 12.126 1.00 95.75 114 LEU A O 1
ATOM 884 N N . ASN A 1 115 ? -4.757 -10.892 10.527 1.00 96.25 115 ASN A N 1
ATOM 885 C CA . ASN A 1 115 ? -5.236 -9.808 11.383 1.00 96.25 115 ASN A CA 1
ATOM 886 C C . ASN A 1 115 ? -6.750 -9.564 11.218 1.00 96.25 115 ASN A C 1
ATOM 888 O O . ASN A 1 115 ? -7.244 -8.492 11.551 1.00 96.25 115 ASN A O 1
ATOM 892 N N . GLY A 1 116 ? -7.496 -10.544 10.693 1.00 96.62 116 GLY A N 1
ATOM 893 C CA . GLY A 1 116 ? -8.957 -10.480 10.584 1.00 96.62 116 GLY A CA 1
ATOM 894 C C . GLY A 1 116 ? -9.488 -9.598 9.451 1.00 96.62 116 GLY A C 1
ATOM 895 O O . GLY A 1 116 ? -10.696 -9.387 9.369 1.00 96.62 116 GLY A O 1
ATOM 896 N N . ILE A 1 117 ? -8.620 -9.112 8.557 1.00 97.69 117 ILE A N 1
ATOM 897 C CA . ILE A 1 117 ? -9.008 -8.265 7.427 1.00 97.69 117 ILE A CA 1
ATOM 898 C C . ILE A 1 117 ? -9.036 -9.105 6.149 1.00 97.69 117 ILE A C 1
ATOM 900 O O . ILE A 1 117 ? -8.000 -9.507 5.606 1.00 97.69 117 ILE A O 1
ATOM 904 N N . LYS A 1 118 ? -10.232 -9.338 5.609 1.00 97.69 118 LYS A N 1
ATOM 905 C CA . LYS A 1 118 ? -10.389 -9.888 4.262 1.00 97.69 118 LYS A CA 1
ATOM 906 C C . LYS A 1 118 ? -9.936 -8.850 3.234 1.00 97.69 118 LYS A C 1
ATOM 908 O O . LYS A 1 118 ? -10.159 -7.655 3.394 1.00 97.69 118 LYS A O 1
ATOM 913 N N . SER A 1 119 ? -9.333 -9.299 2.138 1.00 97.94 119 SER A N 1
ATOM 914 C CA . SER A 1 119 ? -8.856 -8.404 1.080 1.00 97.94 119 SER A CA 1
ATOM 915 C C . SER A 1 119 ? -9.232 -8.890 -0.316 1.00 97.94 119 SER A C 1
ATOM 917 O O . SER A 1 119 ? -8.998 -10.053 -0.672 1.00 97.94 119 SER A O 1
ATOM 919 N N . THR A 1 120 ? -9.752 -7.966 -1.121 1.00 98.31 120 THR A N 1
ATOM 920 C CA . THR A 1 120 ? -9.826 -8.064 -2.581 1.00 98.31 120 THR A CA 1
ATOM 921 C C . THR A 1 120 ? -8.598 -7.369 -3.163 1.00 98.31 120 THR A C 1
ATOM 923 O O . THR A 1 120 ? -8.258 -6.260 -2.761 1.00 98.31 120 THR A O 1
ATOM 926 N N . ALA A 1 121 ? -7.877 -8.047 -4.054 1.00 98.38 121 ALA A N 1
ATOM 927 C CA . ALA A 1 121 ? -6.647 -7.510 -4.627 1.00 98.38 121 ALA A CA 1
ATOM 928 C C . ALA A 1 121 ? -6.962 -6.421 -5.656 1.00 98.38 121 ALA A C 1
ATOM 930 O O . ALA A 1 121 ? -7.709 -6.680 -6.597 1.00 98.38 121 ALA A O 1
ATOM 931 N N . LEU A 1 122 ? -6.325 -5.261 -5.524 1.00 98.50 122 LEU A N 1
ATOM 932 C CA . LEU A 1 122 ? -6.290 -4.237 -6.559 1.00 98.50 122 LEU A CA 1
ATOM 933 C C . LEU A 1 122 ? -4.819 -3.971 -6.906 1.00 98.50 122 LEU A C 1
ATOM 935 O O . LEU A 1 122 ? -4.082 -3.329 -6.160 1.00 98.50 122 LEU A O 1
ATOM 939 N N . ASN A 1 123 ? -4.353 -4.590 -7.991 1.00 98.31 123 ASN A N 1
ATOM 940 C CA . ASN A 1 123 ? -2.928 -4.626 -8.314 1.00 98.31 123 ASN A CA 1
ATOM 941 C C . ASN A 1 123 ? -2.483 -3.320 -8.970 1.00 98.31 123 ASN A C 1
ATOM 943 O O . ASN A 1 123 ? -2.905 -3.017 -10.084 1.00 98.31 123 ASN A O 1
ATOM 947 N N . ALA A 1 124 ? -1.554 -2.619 -8.327 1.00 98.25 124 ALA A N 1
ATOM 948 C CA . ALA A 1 124 ? -0.852 -1.515 -8.962 1.00 98.25 124 ALA A CA 1
ATOM 949 C C . ALA A 1 124 ? 0.118 -2.043 -10.037 1.00 98.25 124 ALA A C 1
ATOM 951 O O . ALA A 1 124 ? 0.745 -3.100 -9.838 1.00 98.25 124 ALA A O 1
ATOM 952 N N . PRO A 1 125 ? 0.279 -1.333 -11.168 1.00 97.19 125 PRO A N 1
ATOM 953 C CA . PRO A 1 125 ? 1.227 -1.724 -12.199 1.00 97.19 125 PRO A CA 1
ATOM 954 C C . PRO A 1 125 ? 2.663 -1.680 -11.663 1.00 97.19 125 PRO A C 1
ATOM 956 O O . PRO A 1 125 ? 3.022 -0.861 -10.816 1.00 97.19 125 PRO A O 1
ATOM 959 N N . LEU A 1 126 ? 3.511 -2.574 -12.170 1.00 95.62 126 LEU A N 1
ATOM 960 C CA . LEU A 1 126 ? 4.946 -2.528 -11.891 1.00 95.62 126 LEU A CA 1
ATOM 961 C C . LEU A 1 126 ? 5.592 -1.395 -12.710 1.00 95.62 126 LEU A C 1
ATOM 963 O O . LEU A 1 126 ? 5.150 -1.161 -13.833 1.00 95.62 126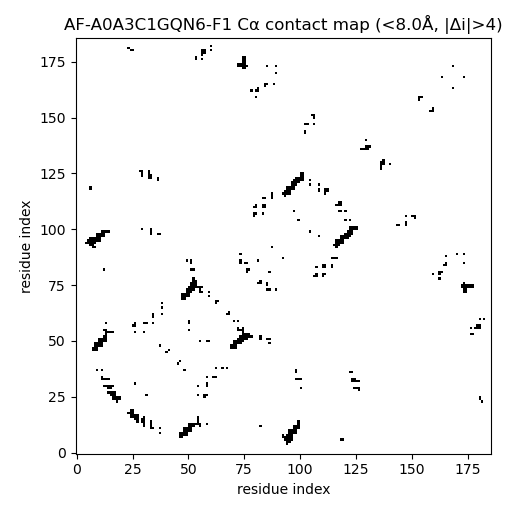 LEU A O 1
ATOM 967 N N . PRO A 1 127 ? 6.644 -0.727 -12.199 1.00 94.00 127 PRO A N 1
ATOM 968 C CA . PRO A 1 127 ? 7.305 0.370 -12.916 1.00 94.00 127 PRO A CA 1
ATOM 969 C C . PRO A 1 127 ? 7.894 -0.025 -14.269 1.00 94.00 127 PRO A C 1
ATOM 971 O O . PRO A 1 127 ? 7.948 0.779 -15.191 1.00 94.00 127 PRO A O 1
ATOM 974 N N . VAL A 1 128 ? 8.345 -1.274 -14.375 1.00 92.50 128 VAL A N 1
ATOM 975 C CA . VAL A 1 128 ? 8.908 -1.842 -15.597 1.00 92.50 128 VAL A CA 1
ATOM 976 C C . VAL A 1 128 ? 7.859 -2.760 -16.215 1.00 92.50 128 VAL A C 1
ATOM 978 O O . VAL A 1 128 ? 7.262 -3.589 -15.516 1.00 92.50 128 VAL A O 1
ATOM 981 N N . LYS A 1 129 ? 7.605 -2.585 -17.516 1.00 90.12 129 LYS A N 1
ATOM 982 C CA . LYS A 1 129 ? 6.726 -3.471 -18.283 1.00 90.12 129 LYS A CA 1
ATOM 983 C C . LYS A 1 129 ? 7.429 -4.810 -18.499 1.00 90.12 129 LYS A C 1
ATOM 985 O O . LYS A 1 129 ? 8.647 -4.880 -18.557 1.00 90.12 129 LYS A O 1
ATOM 990 N N . ARG A 1 130 ? 6.654 -5.887 -18.605 1.00 85.88 130 ARG A N 1
ATOM 991 C CA . ARG A 1 130 ? 7.214 -7.188 -18.973 1.00 85.88 130 ARG A CA 1
ATOM 992 C C . ARG A 1 130 ? 7.266 -7.274 -20.489 1.00 85.88 130 ARG A C 1
ATOM 994 O O . ARG A 1 130 ? 6.206 -7.249 -21.110 1.00 85.88 130 ARG A O 1
ATOM 1001 N N . ASP A 1 131 ? 8.453 -7.486 -21.029 1.00 87.81 131 ASP A N 1
ATOM 1002 C CA . ASP A 1 131 ? 8.659 -7.769 -22.442 1.00 87.81 131 ASP A CA 1
ATOM 1003 C C . ASP A 1 131 ? 9.663 -8.916 -22.598 1.00 87.81 131 ASP A C 1
ATOM 1005 O O . ASP A 1 131 ? 10.779 -8.866 -22.083 1.00 87.81 131 ASP A O 1
ATOM 1009 N N . TRP A 1 132 ? 9.255 -9.978 -23.295 1.00 84.25 132 TRP A N 1
ATOM 1010 C CA . TRP A 1 132 ? 10.095 -11.151 -23.545 1.00 84.25 132 TRP A CA 1
ATOM 1011 C C . TRP A 1 132 ? 11.356 -10.817 -24.346 1.00 84.25 132 TRP A C 1
ATOM 1013 O O . TRP A 1 132 ? 12.360 -11.508 -24.185 1.00 84.25 132 TRP A O 1
ATOM 1023 N N . MET A 1 133 ? 11.324 -9.746 -25.141 1.00 92.75 133 MET A N 1
ATOM 1024 C CA . MET A 1 133 ? 12.454 -9.286 -25.947 1.00 92.75 133 MET A CA 1
ATOM 1025 C C . MET A 1 133 ? 13.435 -8.397 -25.170 1.00 92.75 133 MET A C 1
ATOM 1027 O O . MET A 1 133 ? 14.475 -8.034 -25.708 1.00 92.75 133 MET A O 1
ATOM 1031 N N . GLU A 1 134 ? 13.150 -8.096 -23.898 1.00 93.00 134 GLU A N 1
ATOM 1032 C CA . GLU A 1 134 ? 13.943 -7.200 -23.050 1.00 93.00 134 GLU A CA 1
ATOM 1033 C C . GLU A 1 134 ? 14.489 -7.946 -21.813 1.00 93.00 134 GLU A C 1
ATOM 1035 O O . GLU A 1 134 ? 13.894 -7.913 -20.724 1.00 93.00 134 GLU A O 1
ATOM 1040 N N . PRO A 1 135 ? 15.638 -8.646 -21.922 1.00 91.25 135 PRO A N 1
ATOM 1041 C CA . PRO A 1 135 ? 16.155 -9.508 -20.857 1.00 91.25 135 PRO A CA 1
ATOM 1042 C C . PRO A 1 135 ? 16.370 -8.798 -19.515 1.00 91.25 135 PRO A C 1
ATOM 1044 O O . PRO A 1 135 ? 16.112 -9.382 -18.462 1.00 91.25 135 PRO A O 1
ATOM 1047 N N . ALA A 1 136 ? 16.793 -7.530 -19.531 1.00 90.12 136 ALA A N 1
ATOM 1048 C CA . ALA A 1 136 ? 17.003 -6.741 -18.315 1.00 90.12 136 ALA A CA 1
ATOM 1049 C C . ALA A 1 136 ? 15.691 -6.499 -17.538 1.00 90.12 136 ALA A C 1
ATOM 1051 O O . ALA A 1 136 ? 15.655 -6.581 -16.303 1.00 90.12 136 ALA A O 1
ATOM 1052 N N . GLN A 1 137 ? 14.589 -6.268 -18.258 1.00 91.38 137 GLN A N 1
ATOM 1053 C CA . GLN A 1 137 ? 13.256 -6.109 -17.672 1.00 91.38 137 GLN A CA 1
ATOM 1054 C C . GLN A 1 137 ? 12.787 -7.434 -17.058 1.00 91.38 137 GLN A C 1
ATOM 1056 O O . GLN A 1 137 ? 12.340 -7.480 -15.907 1.00 91.38 137 GLN A O 1
ATOM 1061 N N . ASN A 1 138 ? 12.989 -8.543 -17.774 1.00 91.19 138 ASN A N 1
ATOM 1062 C CA . ASN A 1 138 ? 12.661 -9.880 -17.278 1.00 91.19 138 ASN A CA 1
ATOM 1063 C C . ASN A 1 138 ? 13.477 -10.266 -16.041 1.00 91.19 138 ASN A C 1
ATOM 1065 O O . ASN A 1 138 ? 12.920 -10.823 -15.096 1.00 91.19 138 ASN A O 1
ATOM 1069 N N . LEU A 1 139 ? 14.766 -9.919 -15.988 1.00 92.38 139 LEU A N 1
ATOM 1070 C CA . LEU A 1 139 ? 15.598 -10.143 -14.806 1.00 92.38 139 LEU A CA 1
ATOM 1071 C C . LEU A 1 139 ? 15.069 -9.375 -13.586 1.00 92.38 139 LEU A C 1
ATOM 1073 O O . LEU A 1 139 ? 15.021 -9.921 -12.482 1.00 92.38 139 LEU A O 1
ATOM 1077 N N . THR A 1 140 ? 14.606 -8.140 -13.787 1.00 92.06 140 THR A N 1
ATOM 1078 C CA . THR A 1 140 ? 13.990 -7.325 -12.727 1.00 92.06 140 THR A CA 1
ATOM 1079 C C . THR A 1 140 ? 12.721 -7.984 -12.187 1.00 92.06 140 THR A C 1
ATOM 1081 O O . THR A 1 140 ? 12.556 -8.119 -10.969 1.00 92.06 140 THR A O 1
ATOM 1084 N N . HIS A 1 141 ? 11.850 -8.463 -13.078 1.00 93.94 141 HIS A N 1
ATOM 1085 C CA . HIS A 1 141 ? 10.648 -9.205 -12.701 1.00 93.94 141 HIS A CA 1
ATOM 1086 C C . HIS A 1 141 ? 10.974 -10.504 -11.956 1.00 93.94 141 HIS A C 1
ATOM 1088 O O . HIS A 1 141 ? 10.392 -10.756 -10.901 1.00 93.94 141 HIS A O 1
ATOM 1094 N N . SER A 1 142 ? 11.926 -11.293 -12.457 1.00 94.25 142 SER A N 1
ATOM 1095 C CA . SER A 1 142 ? 12.355 -12.551 -11.838 1.00 94.25 142 SER A CA 1
ATOM 1096 C C . SER A 1 142 ? 12.927 -12.326 -10.443 1.00 94.25 142 SER A C 1
ATOM 1098 O O . SER A 1 142 ? 12.504 -12.988 -9.497 1.00 94.25 142 SER A O 1
ATOM 1100 N N . ARG A 1 143 ? 13.813 -11.335 -10.273 1.00 94.88 143 ARG A N 1
ATOM 1101 C CA . ARG A 1 143 ? 14.363 -10.966 -8.961 1.00 94.88 143 ARG A CA 1
ATOM 1102 C C . ARG A 1 143 ? 13.253 -10.605 -7.974 1.00 94.88 143 ARG A C 1
ATOM 1104 O O . ARG A 1 143 ? 13.261 -11.094 -6.846 1.00 94.88 143 ARG A O 1
ATOM 1111 N N . ARG A 1 144 ? 12.296 -9.764 -8.385 1.00 94.50 144 ARG A N 1
ATOM 1112 C CA . ARG A 1 144 ? 11.170 -9.339 -7.536 1.00 94.50 144 ARG A CA 1
ATOM 1113 C C . ARG A 1 144 ? 10.271 -10.520 -7.163 1.00 94.50 144 ARG A C 1
ATOM 1115 O O . ARG A 1 144 ? 9.924 -10.661 -5.995 1.00 94.50 144 ARG A O 1
ATOM 1122 N N . ALA A 1 145 ? 9.934 -11.374 -8.129 1.00 95.25 145 ALA A N 1
ATOM 1123 C CA . ALA A 1 145 ? 9.097 -12.550 -7.912 1.00 95.25 145 ALA A CA 1
ATOM 1124 C C . ALA A 1 145 ? 9.757 -13.553 -6.953 1.00 95.25 145 ALA A C 1
ATOM 1126 O O . ALA A 1 145 ? 9.134 -13.956 -5.974 1.00 95.25 145 ALA A O 1
ATOM 1127 N N . VAL A 1 146 ? 11.028 -13.901 -7.185 1.00 97.31 146 VAL A N 1
ATOM 1128 C CA . VAL A 1 146 ? 11.785 -14.812 -6.310 1.00 97.31 146 VAL A CA 1
ATOM 1129 C C . VAL A 1 146 ? 11.894 -14.241 -4.900 1.00 97.31 146 VAL A C 1
ATOM 1131 O O . VAL A 1 146 ? 11.657 -14.964 -3.934 1.00 97.31 146 VAL A O 1
ATOM 1134 N N . TYR A 1 147 ? 12.190 -12.943 -4.768 1.00 95.94 147 TYR A N 1
ATOM 1135 C CA . TYR A 1 147 ? 12.259 -12.288 -3.464 1.00 95.94 147 TYR A CA 1
ATOM 1136 C C . TYR A 1 147 ? 10.932 -12.378 -2.699 1.00 95.94 147 TYR A C 1
ATOM 1138 O O . TYR A 1 147 ? 10.928 -12.778 -1.537 1.00 95.94 147 TYR A O 1
ATOM 1146 N N . GLU A 1 148 ? 9.803 -12.035 -3.329 1.00 96.81 148 GLU A N 1
ATOM 1147 C CA . GLU A 1 148 ? 8.503 -12.061 -2.648 1.00 96.81 148 GLU A CA 1
ATOM 1148 C C . GLU A 1 148 ? 8.037 -13.489 -2.326 1.00 96.81 148 GLU A C 1
ATOM 1150 O O . GLU A 1 148 ? 7.464 -13.703 -1.258 1.00 96.81 148 GLU A O 1
ATOM 1155 N N . ILE A 1 149 ? 8.348 -14.483 -3.169 1.00 97.00 149 ILE A N 1
ATOM 1156 C CA . ILE A 1 149 ? 8.101 -15.903 -2.862 1.00 97.00 149 ILE A CA 1
ATOM 1157 C C . ILE A 1 149 ? 8.935 -16.342 -1.656 1.00 97.00 149 ILE A C 1
ATOM 1159 O O . ILE A 1 149 ? 8.394 -16.913 -0.711 1.00 97.00 149 ILE A O 1
ATOM 1163 N N . ALA A 1 150 ? 10.236 -16.046 -1.646 1.00 96.25 150 ALA A N 1
ATOM 1164 C CA . ALA A 1 150 ? 11.113 -16.397 -0.533 1.00 96.25 150 ALA A CA 1
ATOM 1165 C C . ALA A 1 150 ? 10.672 -15.711 0.771 1.00 96.25 150 ALA A C 1
ATOM 1167 O O . ALA A 1 150 ? 10.604 -16.351 1.821 1.00 96.25 150 ALA A O 1
ATOM 1168 N N . ALA A 1 151 ? 10.308 -14.427 0.707 1.00 94.19 151 ALA A N 1
ATOM 1169 C CA . ALA A 1 151 ? 9.779 -13.685 1.846 1.00 94.19 151 ALA A CA 1
ATOM 1170 C C . ALA A 1 151 ? 8.445 -14.265 2.344 1.00 94.19 151 ALA A C 1
ATOM 1172 O O . ALA A 1 151 ? 8.234 -14.349 3.551 1.00 94.19 151 ALA A O 1
ATOM 1173 N N . TYR A 1 152 ? 7.563 -14.690 1.437 1.00 95.44 152 TYR A N 1
ATOM 1174 C CA . TYR A 1 152 ? 6.293 -15.329 1.778 1.00 95.44 152 TYR A CA 1
ATOM 1175 C C . TYR A 1 152 ? 6.492 -16.684 2.461 1.00 95.44 152 TYR A C 1
ATOM 1177 O O . TYR A 1 152 ? 5.897 -16.936 3.508 1.00 95.44 152 TYR A O 1
ATOM 1185 N N . LEU A 1 153 ? 7.365 -17.533 1.911 1.00 95.12 153 LEU A N 1
ATOM 1186 C CA . LEU A 1 153 ? 7.709 -18.828 2.500 1.00 95.12 153 LEU A CA 1
ATOM 1187 C C . LEU A 1 153 ? 8.363 -18.661 3.870 1.00 95.12 153 LEU A C 1
ATOM 1189 O O . LEU A 1 153 ? 7.991 -19.362 4.809 1.00 95.12 153 LEU A O 1
ATOM 1193 N N . ARG A 1 154 ? 9.273 -17.689 4.019 1.00 94.06 154 ARG A N 1
ATOM 1194 C CA . ARG A 1 154 ? 9.821 -17.323 5.329 1.00 94.06 154 ARG A CA 1
ATOM 1195 C C . ARG A 1 154 ? 8.693 -16.981 6.299 1.00 94.06 154 ARG A C 1
ATOM 1197 O O . ARG A 1 154 ? 8.667 -17.551 7.376 1.00 94.06 154 ARG A O 1
ATOM 1204 N N . ASP A 1 155 ? 7.748 -16.119 5.925 1.00 92.62 155 ASP A N 1
ATOM 1205 C CA . ASP A 1 155 ? 6.640 -15.717 6.806 1.00 92.62 155 ASP A CA 1
ATOM 1206 C C . ASP A 1 155 ? 5.728 -16.897 7.223 1.00 92.62 155 ASP A C 1
ATOM 1208 O O . ASP A 1 155 ? 5.033 -16.800 8.236 1.00 92.62 155 ASP A O 1
ATOM 1212 N N . ILE A 1 156 ? 5.717 -17.998 6.460 1.00 92.12 156 ILE A N 1
ATOM 1213 C CA . ILE A 1 156 ? 5.014 -19.246 6.800 1.00 92.12 156 ILE A CA 1
ATOM 1214 C C . ILE A 1 156 ? 5.848 -20.117 7.746 1.00 92.12 156 ILE A C 1
ATOM 1216 O O . ILE A 1 156 ? 5.320 -20.606 8.740 1.00 92.12 156 ILE A O 1
ATOM 1220 N N . ILE A 1 157 ? 7.127 -20.326 7.429 1.00 92.19 157 ILE A N 1
ATOM 1221 C CA . ILE A 1 157 ? 8.006 -21.274 8.133 1.00 92.19 157 ILE A CA 1
ATOM 1222 C C . ILE A 1 157 ? 8.537 -20.675 9.440 1.00 92.19 157 ILE A C 1
ATOM 1224 O O . ILE A 1 157 ? 8.618 -21.351 10.462 1.00 92.19 157 ILE A O 1
ATOM 1228 N N . ARG A 1 158 ? 8.927 -19.400 9.404 1.00 89.50 158 ARG A N 1
ATOM 1229 C CA . ARG A 1 158 ? 9.524 -18.659 10.514 1.00 89.50 158 ARG A CA 1
ATOM 1230 C C . ARG A 1 158 ? 9.027 -17.209 10.488 1.00 89.50 158 ARG A C 1
ATOM 1232 O O . ARG A 1 158 ? 9.626 -16.376 9.799 1.00 89.50 158 ARG A O 1
ATOM 1239 N N . PRO A 1 159 ? 7.947 -16.898 11.229 1.00 81.62 159 PRO A N 1
ATOM 1240 C CA . PRO A 1 159 ? 7.407 -15.547 11.319 1.00 81.62 159 PRO A CA 1
ATOM 1241 C C . PRO A 1 159 ? 8.479 -14.496 11.635 1.00 81.62 159 PRO A C 1
ATOM 1243 O O . PRO A 1 159 ? 9.481 -14.777 12.291 1.00 81.62 159 PRO A O 1
ATOM 1246 N N . GLN A 1 160 ? 8.269 -13.275 11.146 1.00 80.88 160 GLN A N 1
ATOM 1247 C CA . GLN A 1 160 ? 9.205 -12.168 11.326 1.00 80.88 160 GLN A CA 1
ATOM 1248 C C . GLN A 1 160 ? 9.359 -11.795 12.809 1.00 80.88 160 GLN A C 1
ATOM 1250 O O . GLN A 1 160 ? 8.389 -11.406 13.454 1.00 80.88 160 GLN A O 1
ATOM 1255 N N . ASN A 1 161 ? 10.590 -11.826 13.327 1.00 85.00 161 ASN A N 1
ATOM 1256 C CA . ASN A 1 161 ? 10.883 -11.447 14.718 1.00 85.00 161 ASN A CA 1
ATOM 1257 C C . ASN A 1 161 ? 10.747 -9.937 14.982 1.00 85.00 161 ASN A C 1
ATOM 1259 O O . ASN A 1 161 ? 10.675 -9.515 16.128 1.00 85.00 161 ASN A O 1
ATOM 1263 N N . ASN A 1 162 ? 10.751 -9.116 13.931 1.00 88.38 162 ASN A N 1
ATOM 1264 C CA . ASN A 1 162 ? 10.641 -7.659 14.001 1.00 88.38 162 ASN A CA 1
ATOM 1265 C C . ASN A 1 162 ? 9.221 -7.155 13.694 1.00 88.38 162 ASN A C 1
ATOM 1267 O O . ASN A 1 162 ? 9.057 -6.011 13.280 1.00 88.38 162 ASN A O 1
ATOM 1271 N N . CYS A 1 163 ? 8.202 -8.003 13.843 1.00 92.12 163 CYS A N 1
ATOM 1272 C CA . CYS A 1 163 ? 6.809 -7.578 13.777 1.00 92.12 163 CYS A CA 1
ATOM 1273 C C . CYS A 1 163 ? 6.308 -7.236 15.185 1.00 92.12 163 CYS A C 1
ATOM 1275 O O . CYS A 1 163 ? 5.851 -8.126 15.907 1.00 92.12 163 CYS A O 1
ATOM 1277 N N . ARG A 1 164 ? 6.415 -5.957 15.569 1.00 94.44 164 ARG A N 1
ATOM 1278 C CA . ARG A 1 164 ? 6.012 -5.450 16.897 1.00 94.44 164 ARG A CA 1
ATOM 1279 C C . ARG A 1 164 ? 4.541 -5.722 17.187 1.00 94.44 164 ARG A C 1
ATOM 1281 O O . ARG A 1 164 ? 3.700 -5.617 16.288 1.00 94.44 164 ARG A O 1
ATOM 1288 N N . ASP A 1 165 ? 4.216 -6.083 18.421 1.00 92.56 165 ASP A N 1
ATOM 1289 C CA . ASP A 1 165 ? 2.840 -6.331 18.842 1.00 92.56 165 ASP A CA 1
ATOM 1290 C C . ASP A 1 165 ? 2.002 -5.049 18.761 1.00 92.56 165 ASP A C 1
ATOM 1292 O O . ASP A 1 165 ? 2.490 -3.929 18.926 1.00 92.56 165 ASP A O 1
ATOM 1296 N N . ALA A 1 166 ? 0.703 -5.206 18.510 1.00 90.44 166 ALA A N 1
ATOM 1297 C CA . ALA A 1 166 ? -0.217 -4.083 18.438 1.00 90.44 166 ALA A CA 1
ATOM 1298 C C . ALA A 1 166 ? -0.262 -3.317 19.771 1.00 90.44 166 ALA A C 1
ATOM 1300 O O . ALA A 1 166 ? -0.492 -2.111 19.775 1.00 90.44 166 ALA A O 1
ATOM 1301 N N . LYS A 1 167 ? -0.040 -3.987 20.906 1.00 91.62 167 LYS A N 1
ATOM 1302 C CA . LYS A 1 167 ? -0.019 -3.378 22.244 1.00 91.62 167 LYS A CA 1
ATOM 1303 C C . LYS A 1 167 ? 1.250 -2.570 22.516 1.00 91.62 167 LYS A C 1
ATOM 1305 O O . LYS A 1 167 ? 1.195 -1.640 23.311 1.00 91.62 167 LYS A O 1
ATOM 1310 N N . GLU A 1 168 ? 2.355 -2.890 21.845 1.00 90.75 168 GLU A N 1
ATOM 1311 C CA . GLU A 1 168 ? 3.657 -2.234 22.037 1.00 90.75 168 GLU A CA 1
ATOM 1312 C C . GLU A 1 168 ? 3.752 -0.869 21.343 1.00 90.75 168 GLU A C 1
ATOM 1314 O O . GLU A 1 168 ? 4.641 -0.082 21.657 1.00 90.75 168 GLU A O 1
ATOM 1319 N N . VAL A 1 169 ? 2.851 -0.577 20.399 1.00 92.06 169 VAL A N 1
ATOM 1320 C CA . VAL A 1 169 ? 2.852 0.676 19.632 1.00 92.06 169 VAL A CA 1
ATOM 1321 C C . VAL A 1 169 ? 1.666 1.543 20.035 1.00 92.06 169 VAL A C 1
ATOM 1323 O O . VAL A 1 169 ? 0.525 1.133 19.8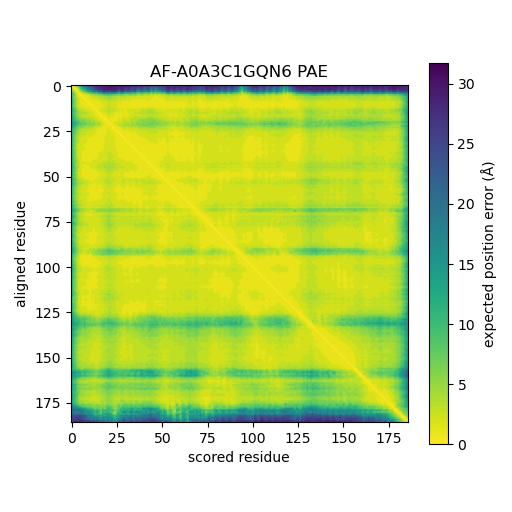53 1.00 92.06 169 VAL A O 1
ATOM 1326 N N . SER A 1 170 ? 1.889 2.738 20.579 1.00 93.62 170 SER A N 1
ATOM 1327 C CA . SER A 1 170 ? 0.813 3.652 20.988 1.00 93.62 170 SER A CA 1
ATOM 1328 C C . SER A 1 170 ? 0.033 4.209 19.788 1.00 93.62 170 SER A C 1
ATOM 1330 O O . SER A 1 170 ? 0.520 4.223 18.659 1.00 93.62 170 SER A O 1
ATOM 1332 N N . THR A 1 171 ? -1.190 4.699 20.017 1.00 92.12 171 THR A N 1
ATOM 1333 C CA . THR A 1 171 ? -1.978 5.365 18.962 1.00 92.12 171 THR A CA 1
ATOM 1334 C C . THR A 1 171 ? -1.250 6.586 18.403 1.00 92.12 171 THR A C 1
ATOM 1336 O O . THR A 1 171 ? -1.279 6.815 17.200 1.00 92.12 171 THR A O 1
ATOM 1339 N N . GLU A 1 172 ? -0.548 7.334 19.255 1.00 92.69 172 GLU A N 1
ATOM 1340 C CA . GLU A 1 172 ? 0.283 8.461 18.831 1.00 92.69 172 GLU A CA 1
ATOM 1341 C C . GLU A 1 172 ? 1.416 8.002 17.908 1.00 92.69 172 GLU A C 1
ATOM 1343 O O . GLU A 1 172 ? 1.609 8.576 16.843 1.00 92.69 172 GLU A O 1
ATOM 1348 N N . GLN A 1 173 ? 2.098 6.899 18.233 1.00 91.38 173 GLN A N 1
ATOM 1349 C CA . GLN A 1 173 ? 3.144 6.346 17.368 1.00 91.38 173 GLN A CA 1
ATOM 1350 C C . GLN A 1 173 ? 2.614 5.913 15.995 1.00 91.38 173 GLN A C 1
ATOM 1352 O O . GLN A 1 173 ? 3.330 6.071 15.012 1.00 91.38 173 GLN A O 1
ATOM 1357 N N . LEU A 1 174 ? 1.375 5.408 15.902 1.00 92.50 174 LEU A N 1
ATOM 1358 C CA . LEU A 1 174 ? 0.733 5.101 14.613 1.00 92.50 174 LEU A CA 1
ATOM 1359 C C . LEU A 1 174 ? 0.495 6.351 13.758 1.00 92.50 174 LEU A C 1
ATOM 1361 O O . LEU A 1 174 ? 0.459 6.252 12.534 1.00 92.50 174 LEU A O 1
ATOM 1365 N N . LEU A 1 175 ? 0.302 7.509 14.389 1.00 92.44 175 LEU A N 1
ATOM 1366 C CA . LEU A 1 175 ? -0.000 8.770 13.714 1.00 92.44 175 LEU A CA 1
ATOM 1367 C C . LEU A 1 175 ? 1.254 9.587 13.412 1.00 92.44 175 LEU A C 1
ATOM 1369 O O . LEU A 1 175 ? 1.238 10.360 12.460 1.00 92.44 175 LEU A O 1
ATOM 1373 N N . THR A 1 176 ? 2.337 9.408 14.164 1.00 91.06 176 THR A N 1
ATOM 1374 C CA . THR A 1 176 ? 3.562 10.200 14.015 1.00 91.06 176 THR A CA 1
ATOM 1375 C C . THR A 1 176 ? 4.387 9.755 12.801 1.00 91.06 176 THR A C 1
ATOM 1377 O O . THR A 1 176 ? 4.909 8.637 12.785 1.00 91.06 176 THR A O 1
ATOM 1380 N N . PRO A 1 177 ? 4.562 10.618 11.782 1.00 87.94 177 PRO A N 1
ATOM 1381 C CA . PRO A 1 177 ? 5.447 10.350 10.653 1.00 87.94 177 PRO A CA 1
ATOM 1382 C C . PRO A 1 177 ? 6.913 10.206 11.076 1.00 87.94 177 PRO A C 1
ATOM 1384 O O . PRO A 1 177 ? 7.403 10.969 11.907 1.00 87.94 177 PRO A O 1
ATOM 1387 N N . ARG A 1 178 ? 7.656 9.291 10.439 1.00 81.69 178 ARG A N 1
ATOM 1388 C CA . ARG A 1 178 ? 9.123 9.186 10.610 1.00 81.69 178 ARG A CA 1
ATOM 1389 C C . ARG A 1 178 ? 9.907 10.261 9.852 1.00 81.69 178 ARG A C 1
ATOM 1391 O O . ARG A 1 178 ? 11.077 10.485 10.138 1.00 81.69 178 ARG A O 1
ATOM 1398 N N . GLY A 1 179 ? 9.265 10.910 8.888 1.00 79.38 179 GLY A N 1
ATOM 1399 C CA . GLY A 1 179 ? 9.794 12.034 8.127 1.00 79.38 179 GLY A CA 1
ATOM 1400 C C . GLY A 1 179 ? 8.650 12.915 7.638 1.00 79.38 179 GLY A C 1
ATOM 1401 O O . GLY A 1 179 ? 7.479 12.583 7.821 1.00 79.38 179 GLY A O 1
ATOM 1402 N N . LYS A 1 180 ? 8.986 14.061 7.049 1.00 73.56 180 LYS A N 1
ATOM 1403 C CA . LYS A 1 180 ? 7.998 15.015 6.542 1.00 73.56 180 LYS A CA 1
ATOM 1404 C C . LYS A 1 180 ? 7.995 14.966 5.019 1.00 73.56 180 LYS A C 1
ATOM 1406 O O . LYS A 1 180 ? 9.049 15.146 4.413 1.00 73.56 180 LYS A O 1
ATOM 1411 N N . ALA A 1 181 ? 6.823 14.754 4.426 1.00 71.38 181 ALA A N 1
ATOM 1412 C CA . ALA A 1 181 ? 6.623 15.065 3.019 1.00 71.38 181 ALA A CA 1
ATOM 1413 C C . ALA A 1 181 ? 6.740 16.587 2.858 1.00 71.38 181 ALA A C 1
ATOM 1415 O O . ALA A 1 181 ? 6.105 17.342 3.598 1.00 71.38 181 ALA A O 1
ATOM 1416 N N . GLN A 1 182 ? 7.610 17.035 1.958 1.00 71.31 182 GLN A N 1
ATOM 1417 C CA . GLN A 1 182 ? 7.633 18.436 1.551 1.00 71.31 182 GLN A CA 1
ATOM 1418 C C . GLN A 1 182 ? 6.555 18.641 0.491 1.00 71.31 182 GLN A C 1
ATOM 1420 O O . GLN A 1 182 ? 6.285 17.729 -0.289 1.00 71.31 182 GLN A O 1
ATOM 1425 N N . LYS A 1 183 ? 5.944 19.828 0.469 1.00 57.34 183 LYS A N 1
ATOM 1426 C CA . LYS A 1 183 ? 5.088 20.218 -0.653 1.00 57.34 183 LYS A CA 1
ATOM 1427 C C . LYS A 1 183 ? 5.949 20.241 -1.911 1.00 57.34 183 LYS A C 1
ATOM 1429 O O . LYS A 1 183 ? 7.003 20.881 -1.896 1.00 57.34 183 LYS A O 1
ATOM 1434 N N . THR A 1 184 ? 5.519 19.574 -2.975 1.00 53.88 184 THR A N 1
ATOM 1435 C CA . THR A 1 184 ? 6.084 19.850 -4.294 1.00 53.88 184 THR A CA 1
ATOM 1436 C C . THR A 1 184 ? 5.628 21.249 -4.688 1.00 53.88 184 THR A C 1
ATOM 1438 O O . THR A 1 184 ? 4.436 21.485 -4.860 1.00 53.88 184 THR A O 1
ATOM 1441 N N . ASN A 1 185 ? 6.561 22.200 -4.746 1.00 43.50 185 ASN A N 1
ATOM 1442 C CA . ASN A 1 185 ? 6.312 23.442 -5.466 1.00 43.50 185 ASN A CA 1
ATOM 1443 C C . ASN A 1 185 ? 6.294 23.073 -6.953 1.00 43.50 185 ASN A C 1
ATOM 1445 O O . ASN A 1 185 ? 7.250 22.450 -7.419 1.00 43.50 185 ASN A O 1
ATOM 1449 N N . GLU A 1 186 ? 5.190 23.387 -7.627 1.00 36.69 186 GLU A N 1
ATOM 1450 C CA . GLU A 1 186 ? 5.035 23.266 -9.084 1.00 36.69 186 GLU A CA 1
ATOM 1451 C C . GLU A 1 186 ? 6.177 23.940 -9.858 1.00 36.69 186 GLU A C 1
ATOM 1453 O O . GLU A 1 186 ? 6.656 25.013 -9.411 1.00 36.69 186 GLU A O 1
#

Secondary structure (DSSP, 8-state):
---PPPP--EEEEP--EEE-TTS-EEE-HHHHHHHHHHHHHHHHS---EEEESTTHHHHHHHHHHTT----EEE----SHHHHHHHHHHHS--SEEEEEEETTTHHHHHHHHHHTT-EEEEEEEPPSS---TT-HHHHHHHHHHHHHHHHHHHHHHHS--TT---TTTS-HHHHHS-SS-PPP---

Sequence (186 aa):
SAISSPPTAYVVLGGGLTNDNNNQIVLNSYSLNRAQTAAAAYHDLPLPIVLSGAEAPWLGQWLLEHGIDGLISENASMNTCENARFTAKRVPLHHVYLITDRYHMPRARRQFALNGIKSTALNAPLPVKRDWMEPAQNLTHSRRAVYEIAAYLRDIIRPQNNCRDAKEVSTEQLLTPRGKAQKTNE

pLDDT: mean 92.68, std 10.29, range [36.69, 98.81]

Mean predicted aligned error: 4.43 Å